Protein AF-A0AAV6JKJ3-F1 (afdb_monomer_lite)

Sequence (205 aa):
MAIGILDGPQAFNNSQFNTKISLKAFGQQGLLAIEEEADNARSARGIFRFLPSNPLALPTILQQSLLSLLLELIGWSPKCKIPVRIPPLMYKHLQPFVNLLLYSPSRDIKDQAHILAQAAMLSTGAFDKNLREIGAWFLFLPGYKTGNIVVGDQGIEVFQNLFSVIVSFLCDAVSTVGNNLLKYWDVLRRHTCHLKGVEGNLSLI

Foldseek 3Di:
DDDDDDDDDDDDPPPPPPPVVVVVVVVVVVVVVVVVLVVLLVVLVVLCVPLDPALVPDDPVVLLVSLVVNCVSQVDDPVDLARPHQRAQLLLVLLNLVCQLQPPPDPSSNVSSLSSNLSSLCNLVPCVSPVVVVVVLLVPQPRNPDPDDPDDDVVPVVVVVVNVVSSVVVSCVSNVSSVVSVVVVVVVVVVVVVVVVVVVVVVPD

Secondary structure (DSSP, 8-state):
--------------SSSSHHHHHHHHHHHHHHHHHHHHHHHHHHHHHHTTS-S-GGGS-HHHHHHHHHHHHHHTT-BTTBSS-S---TTGGGGHHHHHHHHHH-S-HHHHHHHHHHHHHHHHTTSTTTT-HHHHHHHHHTSTTTT-S-----HHHHHHHHHHHHHHHHHHHHHHHHHHHHHHHHHHHHHHHHHHHHHHTTTTT--

InterPro domains:
  IPR039844 Nucleolar pre-ribosomal-associated protein 1 [PTHR13500] (48-199)

Organism: NCBI:txid479676

Structure (mmCIF, N/CA/C/O backbone):
data_AF-A0AAV6JKJ3-F1
#
_entry.id   AF-A0AAV6JKJ3-F1
#
loop_
_atom_site.group_PDB
_atom_site.id
_atom_site.type_symbol
_atom_site.label_atom_id
_atom_site.label_alt_id
_atom_site.label_comp_id
_atom_site.label_asym_id
_atom_site.label_entity_id
_atom_site.label_seq_id
_atom_site.pdbx_PDB_ins_code
_atom_site.Cartn_x
_atom_site.Cartn_y
_atom_site.Cartn_z
_atom_site.occupancy
_atom_site.B_iso_or_equiv
_atom_site.auth_seq_id
_atom_site.auth_comp_id
_atom_site.auth_asym_id
_atom_site.auth_atom_id
_atom_site.pdbx_PDB_model_num
ATOM 1 N N . MET A 1 1 ? 12.089 44.122 -73.979 1.00 34.06 1 MET A N 1
ATOM 2 C CA . MET A 1 1 ? 13.493 44.195 -74.435 1.00 34.06 1 MET A CA 1
ATOM 3 C C . MET A 1 1 ? 14.346 44.583 -73.227 1.00 34.06 1 MET A C 1
ATOM 5 O O . MET A 1 1 ? 13.954 45.518 -72.549 1.00 34.06 1 MET A O 1
ATOM 9 N N . ALA A 1 2 ? 15.364 43.757 -72.941 1.00 29.03 2 ALA A N 1
ATOM 10 C CA . ALA A 1 2 ? 16.496 43.804 -71.982 1.00 29.03 2 ALA A CA 1
ATOM 11 C C . ALA A 1 2 ? 16.640 44.995 -70.987 1.00 29.03 2 ALA A C 1
ATOM 13 O O . ALA A 1 2 ? 16.542 46.140 -71.403 1.00 29.03 2 ALA A O 1
ATOM 14 N N . ILE A 1 3 ? 16.734 44.770 -69.661 1.00 32.41 3 ILE A N 1
ATOM 15 C CA . ILE A 1 3 ? 17.886 44.385 -68.779 1.00 32.41 3 ILE A CA 1
ATOM 16 C C . ILE A 1 3 ? 18.734 45.582 -68.291 1.00 32.41 3 ILE A C 1
ATOM 18 O O . ILE A 1 3 ? 19.359 46.274 -69.085 1.00 32.41 3 ILE A O 1
ATOM 22 N N . GLY A 1 4 ? 18.830 45.718 -66.959 1.00 29.12 4 GLY A N 1
ATOM 23 C CA . GLY A 1 4 ? 19.850 46.458 -66.203 1.00 29.12 4 GLY A CA 1
ATOM 24 C C . GLY A 1 4 ? 19.956 45.882 -64.776 1.00 29.12 4 GLY A C 1
ATOM 25 O O . GLY A 1 4 ? 18.929 45.636 -64.153 1.00 29.12 4 GLY A O 1
ATOM 26 N N . ILE A 1 5 ? 21.178 45.578 -64.326 1.00 39.19 5 ILE A N 1
ATOM 27 C CA . ILE A 1 5 ? 21.572 44.717 -63.182 1.00 39.19 5 ILE A CA 1
ATOM 28 C C . ILE A 1 5 ? 21.985 45.563 -61.949 1.00 39.19 5 ILE A C 1
ATOM 30 O O . ILE A 1 5 ? 22.351 46.721 -62.137 1.00 39.19 5 ILE A O 1
ATOM 34 N N . LEU A 1 6 ? 22.042 44.906 -60.767 1.00 31.50 6 LEU A N 1
ATOM 35 C CA . LEU A 1 6 ? 22.692 45.224 -59.459 1.00 31.50 6 LEU A CA 1
ATOM 36 C C . LEU A 1 6 ? 21.658 45.620 -58.376 1.00 31.50 6 LEU A C 1
ATOM 38 O O . LEU A 1 6 ? 20.801 46.447 -58.642 1.00 31.50 6 LEU A O 1
ATOM 42 N N . ASP A 1 7 ? 21.558 45.041 -57.173 1.00 31.36 7 ASP A N 1
ATOM 43 C CA . ASP A 1 7 ? 22.511 44.391 -56.263 1.00 31.36 7 ASP A CA 1
ATOM 44 C C . ASP A 1 7 ? 21.821 43.295 -55.414 1.00 31.36 7 ASP A C 1
ATOM 46 O O . ASP A 1 7 ? 20.616 43.345 -55.161 1.00 31.36 7 ASP A O 1
ATOM 50 N N . GLY A 1 8 ? 22.583 42.299 -54.948 1.00 39.97 8 GLY A N 1
ATOM 51 C CA . GLY A 1 8 ? 22.089 41.253 -54.039 1.00 39.97 8 GLY A CA 1
ATOM 52 C C . GLY A 1 8 ? 22.149 41.633 -52.552 1.00 39.97 8 GLY A C 1
ATOM 53 O O . GLY A 1 8 ? 22.850 42.569 -52.172 1.00 39.97 8 GLY A O 1
ATOM 54 N N . PRO A 1 9 ? 21.525 40.820 -51.680 1.00 32.06 9 PRO A N 1
ATOM 55 C CA . PRO A 1 9 ? 22.147 40.520 -50.398 1.00 32.06 9 PRO A CA 1
ATOM 56 C C . PRO A 1 9 ? 22.237 39.008 -50.144 1.00 32.06 9 PRO A C 1
ATOM 58 O O . PRO A 1 9 ? 21.248 38.283 -50.103 1.00 32.06 9 PRO A O 1
ATOM 61 N N . GLN A 1 10 ? 23.490 38.575 -49.994 1.00 34.34 10 GLN A N 1
ATOM 62 C CA . GLN A 1 10 ? 24.015 37.624 -49.008 1.00 34.34 10 GLN A CA 1
ATOM 63 C C . GLN A 1 10 ? 22.992 36.694 -48.328 1.00 34.34 10 GLN A C 1
ATOM 65 O O . GLN A 1 10 ? 22.198 37.097 -47.479 1.00 34.34 10 GLN A O 1
ATOM 70 N N . ALA A 1 11 ? 23.117 35.405 -48.646 1.00 35.84 11 ALA A N 1
ATOM 71 C CA . ALA A 1 11 ? 22.476 34.305 -47.947 1.00 35.84 11 ALA A CA 1
ATOM 72 C C . ALA A 1 11 ? 22.883 34.279 -46.461 1.00 35.84 11 ALA A C 1
ATOM 74 O O . ALA A 1 11 ? 24.016 33.944 -46.119 1.00 35.84 11 ALA A O 1
ATOM 75 N N . PHE A 1 12 ? 21.940 34.577 -45.566 1.00 32.06 12 PHE A N 1
ATOM 76 C CA . PHE A 1 12 ? 22.070 34.266 -44.143 1.00 32.06 12 PHE A CA 1
ATOM 77 C C . PHE A 1 12 ? 21.612 32.823 -43.894 1.00 32.06 12 PHE A C 1
ATOM 79 O O . PHE A 1 12 ? 20.425 32.531 -43.749 1.00 32.06 12 PHE A O 1
ATOM 86 N N . ASN A 1 13 ? 22.580 31.908 -43.835 1.00 35.19 13 ASN A N 1
ATOM 87 C CA . ASN A 1 13 ? 22.397 30.561 -43.301 1.00 35.19 13 ASN A CA 1
ATOM 88 C C . ASN A 1 13 ? 22.101 30.640 -41.795 1.00 35.19 13 ASN A C 1
ATOM 90 O O . ASN A 1 13 ? 23.017 30.769 -40.991 1.00 35.19 13 ASN A O 1
ATOM 94 N N . ASN A 1 14 ? 20.826 30.536 -41.411 1.00 36.12 14 ASN A N 1
ATOM 95 C CA . ASN A 1 14 ? 20.384 30.569 -40.009 1.00 36.12 14 ASN A CA 1
ATOM 96 C C . ASN A 1 14 ? 19.692 29.271 -39.541 1.00 36.12 14 ASN A C 1
ATOM 98 O O . ASN A 1 14 ? 18.929 29.284 -38.578 1.00 36.12 14 ASN A O 1
ATOM 102 N N . SER A 1 15 ? 19.956 28.123 -40.177 1.00 37.81 15 SER A N 1
ATOM 103 C CA . SER A 1 15 ? 19.327 26.844 -39.790 1.00 37.81 15 SER A CA 1
ATOM 104 C C . SER A 1 15 ? 20.135 25.985 -38.804 1.00 37.81 15 SER A C 1
ATOM 106 O O . SER A 1 15 ? 19.630 24.962 -38.349 1.00 37.81 15 SER A O 1
ATOM 108 N N . GLN A 1 16 ? 21.354 26.385 -38.412 1.00 40.62 16 GLN A N 1
ATOM 109 C CA . GLN A 1 16 ? 22.224 25.550 -37.562 1.00 40.62 16 GLN A CA 1
ATOM 110 C C . GLN A 1 16 ? 22.378 26.001 -36.100 1.00 40.62 16 GLN A C 1
ATOM 112 O O . GLN A 1 16 ? 22.939 25.255 -35.298 1.00 40.62 16 GLN A O 1
ATOM 117 N N . PHE A 1 17 ? 21.854 27.169 -35.711 1.00 37.09 17 PHE A N 1
ATOM 118 C CA . PHE A 1 17 ? 22.053 27.699 -34.352 1.00 37.09 17 PHE A CA 1
ATOM 119 C C . PHE A 1 17 ? 20.896 27.473 -33.365 1.00 37.09 17 PHE A C 1
ATOM 121 O O . PHE A 1 17 ? 21.102 27.629 -32.163 1.00 37.09 17 PHE A O 1
ATOM 128 N N . ASN A 1 18 ? 19.721 27.013 -33.812 1.00 34.34 18 ASN A N 1
ATOM 129 C CA . ASN A 1 18 ? 18.560 26.842 -32.920 1.00 34.34 18 ASN A CA 1
ATOM 130 C C . ASN A 1 18 ? 18.341 25.422 -32.370 1.00 34.34 18 ASN A C 1
ATOM 132 O O . ASN A 1 18 ? 17.631 25.251 -31.381 1.00 34.34 18 ASN A O 1
ATOM 136 N N . THR A 1 19 ? 18.987 24.393 -32.915 1.00 35.91 19 THR A N 1
ATOM 137 C CA . THR A 1 19 ? 18.833 23.006 -32.428 1.00 35.91 19 THR A CA 1
ATOM 138 C C . THR A 1 19 ? 19.755 22.666 -31.254 1.00 35.91 19 THR A C 1
ATOM 140 O O . THR A 1 19 ? 19.372 21.890 -30.378 1.00 35.91 19 THR A O 1
ATOM 143 N N . LYS A 1 20 ? 20.939 23.292 -31.152 1.00 33.41 20 LYS A N 1
ATOM 144 C CA . LYS A 1 20 ? 21.878 23.051 -30.034 1.00 33.41 20 LYS A CA 1
ATOM 145 C C . LYS A 1 20 ? 21.435 23.678 -28.707 1.00 33.41 20 LYS A C 1
ATOM 147 O O . LYS A 1 20 ? 21.717 23.113 -27.652 1.00 33.41 20 LYS A O 1
ATOM 152 N N . ILE A 1 21 ? 20.728 24.809 -28.746 1.00 40.44 21 ILE A N 1
ATOM 153 C CA . ILE A 1 21 ? 20.203 25.471 -27.538 1.00 40.44 21 ILE A CA 1
ATOM 154 C C . ILE A 1 21 ? 19.010 24.682 -26.977 1.00 40.44 21 ILE A C 1
ATOM 156 O O . ILE A 1 21 ? 18.911 24.499 -25.766 1.00 40.44 21 ILE A O 1
ATOM 160 N N . SER A 1 22 ? 18.175 24.112 -27.853 1.00 42.25 22 SER A N 1
ATOM 161 C CA . SER A 1 22 ? 17.008 23.315 -27.458 1.00 42.25 22 SER A CA 1
ATOM 162 C C . SER A 1 22 ? 17.395 22.001 -26.758 1.00 42.25 22 SER A C 1
ATOM 164 O O . SER A 1 22 ? 16.842 21.686 -25.710 1.00 42.25 22 SER A O 1
ATOM 166 N N . LEU A 1 23 ? 18.426 21.287 -27.235 1.00 36.75 23 LEU A N 1
ATOM 167 C CA . LEU A 1 23 ? 18.924 20.052 -26.601 1.00 36.75 23 LEU A CA 1
ATOM 168 C C . LEU A 1 23 ? 19.665 20.288 -25.273 1.00 36.75 23 LEU A C 1
ATOM 170 O O . LEU A 1 23 ? 19.530 19.484 -24.352 1.00 36.75 23 LEU A O 1
ATOM 174 N N . LYS A 1 24 ? 20.417 21.392 -25.136 1.00 42.16 24 LYS A N 1
ATOM 175 C CA . LYS A 1 24 ? 21.047 21.764 -23.853 1.00 42.16 24 LYS A CA 1
ATOM 176 C C . LYS A 1 24 ? 20.015 22.177 -22.806 1.00 42.16 24 LYS A C 1
ATOM 178 O O . LYS A 1 24 ? 20.155 21.779 -21.654 1.00 42.16 24 LYS A O 1
ATOM 183 N N . ALA A 1 25 ? 18.979 22.919 -23.201 1.00 41.19 25 ALA A N 1
ATOM 184 C CA . ALA A 1 25 ? 17.883 23.296 -22.312 1.00 41.19 25 ALA A CA 1
ATOM 185 C C . ALA A 1 25 ? 17.054 22.074 -21.879 1.00 41.19 25 ALA A C 1
ATOM 187 O O . ALA A 1 25 ? 16.765 21.935 -20.694 1.00 41.19 25 ALA A O 1
ATOM 188 N N . PHE A 1 26 ? 16.767 21.137 -22.793 1.00 41.28 26 PHE A N 1
ATOM 189 C CA . PHE A 1 26 ? 16.110 19.863 -22.464 1.00 41.28 26 PHE A CA 1
ATOM 190 C C . PHE A 1 26 ? 16.977 18.982 -21.554 1.00 41.28 26 PHE A C 1
ATOM 192 O O . PHE A 1 26 ? 16.475 18.353 -20.627 1.00 41.28 26 PHE A O 1
ATOM 199 N N . GLY A 1 27 ? 18.292 18.959 -21.792 1.00 46.59 27 GLY A N 1
ATOM 200 C CA . GLY A 1 27 ? 19.257 18.236 -20.967 1.00 46.59 27 GLY A CA 1
ATOM 201 C C . GLY A 1 27 ? 19.391 18.812 -19.558 1.00 46.59 27 GLY A C 1
ATOM 202 O O . GLY A 1 27 ? 19.438 18.044 -18.607 1.00 46.59 27 GLY A O 1
ATOM 203 N N . GLN A 1 28 ? 19.402 20.140 -19.406 1.00 48.66 28 GLN A N 1
ATOM 204 C CA . GLN A 1 28 ? 19.462 20.801 -18.098 1.00 48.66 28 GLN A CA 1
ATOM 205 C C . GLN A 1 28 ? 18.133 20.739 -17.345 1.00 48.66 28 GLN A C 1
ATOM 207 O O . GLN A 1 28 ? 18.148 20.451 -16.158 1.00 48.66 28 GLN A O 1
ATOM 212 N N . GLN A 1 29 ? 16.989 20.938 -18.005 1.00 47.72 29 GLN A N 1
ATOM 213 C CA . GLN A 1 29 ? 15.678 20.767 -17.366 1.00 47.72 29 GLN A CA 1
ATOM 214 C C . GLN A 1 29 ? 15.421 19.307 -16.984 1.00 47.72 29 GLN A C 1
ATOM 216 O O . GLN A 1 29 ? 14.901 19.046 -15.906 1.00 47.72 29 GLN A O 1
ATOM 221 N N . GLY A 1 30 ? 15.843 18.353 -17.819 1.00 46.00 30 GLY A N 1
ATOM 222 C CA . GLY A 1 30 ? 15.812 16.933 -17.485 1.00 46.00 30 GLY A CA 1
ATOM 223 C C . GLY A 1 30 ? 16.741 16.588 -16.321 1.00 46.00 30 GLY A C 1
ATOM 224 O O . GLY A 1 30 ? 16.347 15.828 -15.447 1.00 46.00 30 GLY A O 1
ATOM 225 N N . LEU A 1 31 ? 17.946 17.166 -16.266 1.00 43.31 31 LEU A N 1
ATOM 226 C CA . LEU A 1 31 ? 18.886 16.953 -15.163 1.00 43.31 31 LEU A CA 1
ATOM 227 C C . LEU A 1 31 ? 18.381 17.572 -13.852 1.00 43.31 31 LEU A C 1
ATOM 229 O O . LEU A 1 31 ? 18.414 16.894 -12.836 1.00 43.31 31 LEU A O 1
ATOM 233 N N . LEU A 1 32 ? 17.842 18.794 -13.889 1.00 46.81 32 LEU A N 1
ATOM 234 C CA . LEU A 1 32 ? 17.229 19.458 -12.735 1.00 46.81 32 LEU A CA 1
ATOM 235 C C . LEU A 1 32 ? 15.984 18.710 -12.248 1.00 46.81 32 LEU A C 1
ATOM 237 O O . LEU A 1 32 ? 15.824 18.532 -11.048 1.00 46.81 32 LEU A O 1
ATOM 241 N N . ALA A 1 33 ? 15.148 18.200 -13.157 1.00 48.94 33 ALA A N 1
ATOM 242 C CA . ALA A 1 33 ? 14.018 17.347 -12.796 1.00 48.94 33 ALA A CA 1
ATOM 243 C C . ALA A 1 33 ? 14.484 16.019 -12.180 1.00 48.94 33 ALA A C 1
ATOM 245 O O . ALA A 1 33 ? 13.880 15.543 -11.228 1.00 48.94 33 ALA A O 1
ATOM 246 N N . ILE A 1 34 ? 15.577 15.429 -12.677 1.00 52.31 34 ILE A N 1
ATOM 247 C CA . ILE A 1 34 ? 16.176 14.217 -12.099 1.00 52.31 34 ILE A CA 1
ATOM 248 C C . ILE A 1 34 ? 16.801 14.504 -10.725 1.00 52.31 34 ILE A C 1
ATOM 250 O O . ILE A 1 34 ? 16.696 13.659 -9.842 1.00 52.31 34 ILE A O 1
ATOM 254 N N . GLU A 1 35 ? 17.438 15.658 -10.522 1.00 46.25 35 GLU A N 1
ATOM 255 C CA . GLU A 1 35 ? 18.029 16.070 -9.241 1.00 46.25 35 GLU A CA 1
ATOM 256 C C . GLU A 1 35 ? 16.955 16.417 -8.201 1.00 46.25 35 GLU A C 1
ATOM 258 O O . GLU A 1 35 ? 17.043 15.952 -7.066 1.00 46.25 35 GLU A O 1
ATOM 263 N N . GLU A 1 36 ? 15.897 17.129 -8.596 1.00 50.00 36 GLU A N 1
ATOM 264 C CA . GLU A 1 36 ? 14.729 17.418 -7.757 1.00 50.00 36 GLU A CA 1
ATOM 265 C C . GLU A 1 36 ? 13.975 16.129 -7.393 1.00 50.00 36 GLU A C 1
ATOM 267 O O . GLU A 1 36 ? 13.662 15.900 -6.225 1.00 50.00 36 GLU A O 1
ATOM 272 N N . GLU A 1 37 ? 13.760 15.226 -8.357 1.00 52.09 37 GLU A N 1
ATOM 273 C CA . GLU A 1 37 ? 13.205 13.888 -8.121 1.00 52.09 37 GLU A CA 1
ATOM 274 C C . GLU A 1 37 ? 14.125 13.067 -7.203 1.00 52.09 37 GLU A C 1
ATOM 276 O O . GLU A 1 37 ? 13.646 12.359 -6.319 1.00 52.09 37 GLU A O 1
ATOM 281 N N . ALA A 1 38 ? 15.450 13.173 -7.352 1.00 53.59 38 ALA A N 1
ATOM 282 C CA . ALA A 1 38 ? 16.418 12.441 -6.541 1.00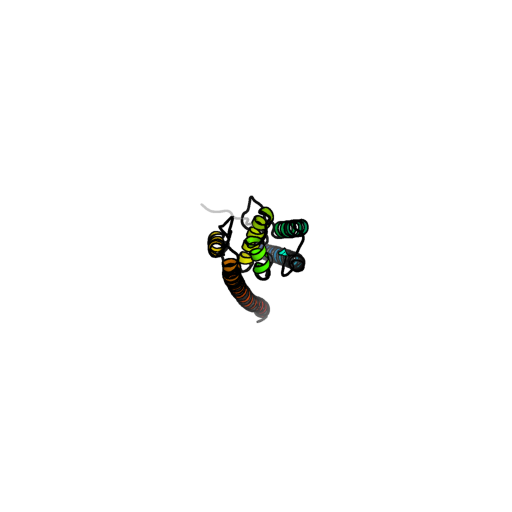 53.59 38 ALA A CA 1
ATOM 283 C C . ALA A 1 38 ? 16.481 12.941 -5.093 1.00 53.59 38 ALA A C 1
ATOM 285 O O . ALA A 1 38 ? 16.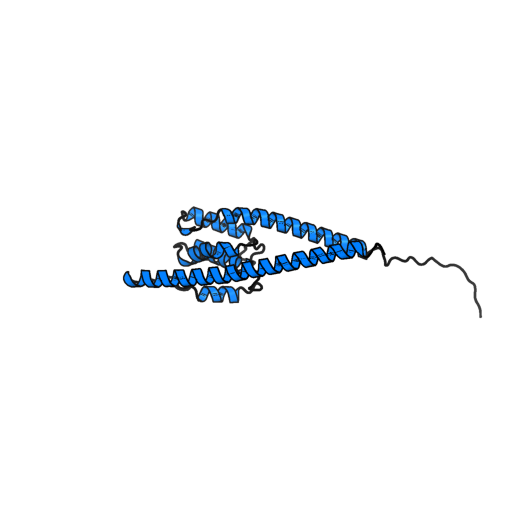576 12.104 -4.189 1.00 53.59 38 ALA A O 1
ATOM 286 N N . ASP A 1 39 ? 16.417 14.251 -4.854 1.00 49.62 39 ASP A N 1
ATOM 287 C CA . ASP A 1 39 ? 16.390 14.848 -3.514 1.00 49.62 39 ASP A CA 1
ATOM 288 C C . ASP A 1 39 ? 15.025 14.683 -2.844 1.00 49.62 39 ASP A C 1
ATOM 290 O O . ASP A 1 39 ? 14.958 14.313 -1.668 1.00 49.62 39 ASP A O 1
ATOM 294 N N . ASN A 1 40 ? 13.931 14.804 -3.597 1.00 53.84 40 ASN A N 1
ATOM 295 C CA . ASN A 1 40 ? 12.593 14.499 -3.105 1.00 53.84 40 ASN A CA 1
ATOM 296 C C . ASN A 1 40 ? 12.451 12.999 -2.780 1.00 53.84 40 ASN A C 1
ATOM 298 O O . ASN A 1 40 ? 11.948 12.634 -1.720 1.00 53.84 40 ASN A O 1
ATOM 302 N N . ALA A 1 41 ? 13.008 12.107 -3.606 1.00 51.66 41 ALA A N 1
ATOM 303 C CA . ALA A 1 41 ? 13.107 10.681 -3.300 1.00 51.66 41 ALA A CA 1
ATOM 304 C C . ALA A 1 41 ? 14.044 10.386 -2.118 1.00 51.66 41 ALA A C 1
ATOM 306 O O . ALA A 1 41 ? 13.883 9.363 -1.450 1.00 51.66 41 ALA A O 1
ATOM 307 N N . ARG A 1 42 ? 15.055 11.222 -1.852 1.00 52.50 42 ARG A N 1
ATOM 308 C CA . ARG A 1 42 ? 15.964 11.079 -0.700 1.00 52.50 42 ARG A CA 1
ATOM 309 C C . ARG A 1 42 ? 15.270 11.494 0.598 1.00 52.50 42 ARG A C 1
ATOM 311 O O . ARG A 1 42 ? 15.339 10.752 1.575 1.00 52.50 42 ARG A O 1
ATOM 318 N N . SER A 1 43 ? 14.541 12.608 0.569 1.00 52.78 43 SER A N 1
ATOM 319 C CA . SER A 1 43 ? 13.730 13.113 1.680 1.00 52.78 43 SER A CA 1
ATOM 320 C C . SER A 1 43 ? 12.549 12.185 1.987 1.00 52.78 43 SER A C 1
ATOM 322 O O . SER A 1 43 ? 12.375 11.745 3.124 1.00 52.78 43 SER A O 1
ATOM 324 N N . ALA A 1 44 ? 11.813 11.753 0.957 1.00 55.81 44 ALA A N 1
ATOM 325 C CA . ALA A 1 44 ? 10.690 10.842 1.125 1.00 55.81 44 ALA A CA 1
ATOM 326 C C . ALA A 1 44 ? 11.126 9.477 1.678 1.00 55.81 44 ALA A C 1
ATOM 328 O O . ALA A 1 44 ? 10.517 8.986 2.625 1.00 55.81 44 ALA A O 1
ATOM 329 N N . ARG A 1 45 ? 12.239 8.901 1.189 1.00 58.78 45 ARG A N 1
ATOM 330 C CA . ARG A 1 45 ? 12.826 7.672 1.768 1.00 58.78 45 ARG A CA 1
ATOM 331 C C . ARG A 1 45 ? 13.143 7.804 3.261 1.00 58.78 45 ARG A C 1
ATOM 333 O O . ARG A 1 45 ? 13.063 6.811 3.980 1.00 58.78 45 ARG A O 1
ATOM 340 N N . GLY A 1 46 ? 13.500 9.002 3.727 1.00 61.91 46 GLY A N 1
ATOM 341 C CA . GLY A 1 46 ? 13.771 9.275 5.137 1.00 61.91 46 GLY A CA 1
ATOM 342 C C . GLY A 1 46 ? 12.526 9.172 6.018 1.00 61.91 46 GLY A C 1
ATOM 343 O O . GLY A 1 46 ? 12.606 8.615 7.108 1.00 61.91 46 GLY A O 1
ATOM 344 N N . ILE A 1 47 ? 11.369 9.632 5.532 1.00 64.62 47 ILE A N 1
ATOM 345 C CA . ILE A 1 47 ? 10.139 9.697 6.335 1.00 64.62 47 ILE A CA 1
ATOM 346 C C . ILE A 1 47 ? 9.469 8.324 6.477 1.00 64.62 47 ILE A C 1
ATOM 348 O O . ILE A 1 47 ? 9.050 7.960 7.574 1.00 64.62 47 ILE A O 1
ATOM 352 N N . PHE A 1 48 ? 9.446 7.501 5.421 1.00 70.62 48 PHE A N 1
ATOM 353 C CA . PHE A 1 48 ? 8.930 6.122 5.526 1.00 70.62 48 PHE A CA 1
ATOM 354 C C . PHE A 1 48 ? 9.761 5.239 6.463 1.00 70.62 48 PHE A C 1
ATOM 356 O O . PHE A 1 48 ? 9.275 4.221 6.950 1.00 70.62 48 PHE A O 1
ATOM 363 N N . ARG A 1 49 ? 10.994 5.649 6.779 1.00 70.88 49 ARG A N 1
ATOM 364 C CA . ARG A 1 49 ? 11.845 4.992 7.774 1.00 70.88 49 ARG A CA 1
ATOM 365 C C . ARG A 1 49 ? 11.300 5.116 9.201 1.00 70.88 49 ARG A C 1
ATOM 367 O O . ARG A 1 49 ? 11.668 4.309 10.047 1.00 70.88 49 ARG A O 1
ATOM 374 N N . PHE A 1 50 ? 10.426 6.093 9.456 1.00 73.75 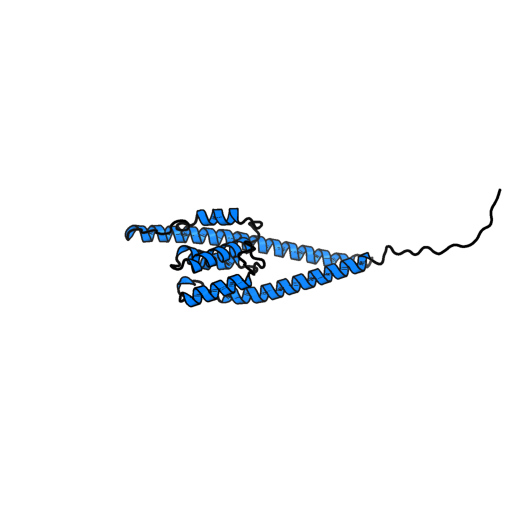50 PHE A N 1
ATOM 375 C CA . PHE A 1 50 ? 9.733 6.260 10.735 1.00 73.75 50 PHE A CA 1
ATOM 376 C C . PHE A 1 50 ? 8.429 5.463 10.826 1.00 73.75 50 PHE A C 1
ATOM 378 O O . PHE A 1 50 ? 7.819 5.441 11.892 1.00 73.75 50 PHE A O 1
ATOM 385 N N . LEU A 1 51 ? 7.989 4.803 9.747 1.00 82.75 51 LEU A N 1
ATOM 386 C CA . LEU A 1 51 ? 6.834 3.913 9.802 1.00 82.75 51 LEU A CA 1
ATOM 387 C C . LEU A 1 51 ? 7.238 2.624 10.537 1.00 82.75 51 LEU A C 1
ATOM 389 O O . LEU A 1 51 ? 8.054 1.861 10.010 1.00 82.75 51 LEU A O 1
ATOM 393 N N . PRO A 1 52 ? 6.699 2.352 11.738 1.00 84.44 52 PRO A N 1
ATOM 394 C CA . PRO A 1 52 ? 7.022 1.125 12.450 1.00 84.44 52 PRO A CA 1
ATOM 395 C C . PRO A 1 52 ? 6.449 -0.090 11.715 1.00 84.44 52 PRO A C 1
ATOM 397 O O . PRO A 1 52 ? 5.430 0.003 11.029 1.00 84.44 52 PRO A O 1
ATOM 400 N N . SER A 1 53 ? 7.051 -1.261 11.928 1.00 82.19 53 SER A N 1
ATOM 401 C CA . SER A 1 53 ? 6.544 -2.527 11.378 1.00 82.19 53 SER A CA 1
ATOM 402 C C . SER A 1 53 ? 5.124 -2.849 11.856 1.00 82.19 53 SER A C 1
ATOM 404 O O . SER A 1 53 ? 4.358 -3.479 11.130 1.00 82.19 53 SER A O 1
ATOM 406 N N . ASN A 1 54 ? 4.761 -2.396 13.063 1.00 86.50 54 ASN A N 1
ATOM 407 C CA . ASN A 1 54 ? 3.411 -2.501 13.605 1.00 86.50 54 ASN A CA 1
ATOM 408 C C . ASN A 1 54 ? 2.856 -1.117 14.000 1.00 86.50 54 ASN A C 1
ATOM 410 O O . ASN A 1 54 ? 2.948 -0.725 15.165 1.00 86.50 54 ASN A O 1
ATOM 414 N N . PRO A 1 55 ? 2.270 -0.361 13.057 1.00 88.12 55 PRO A N 1
ATOM 415 C CA . PRO A 1 55 ? 1.702 0.956 13.347 1.00 88.12 55 PRO A CA 1
ATOM 416 C C . PRO A 1 55 ? 0.414 0.901 14.178 1.00 88.12 55 PRO A C 1
ATOM 418 O O . PRO A 1 55 ? 0.063 1.905 14.789 1.00 88.12 55 PRO A O 1
ATOM 421 N N . LEU A 1 56 ? -0.257 -0.256 14.270 1.00 88.44 56 LEU A N 1
ATOM 422 C CA . LEU A 1 56 ? -1.439 -0.433 15.125 1.00 88.44 56 LEU A CA 1
ATOM 423 C C . LEU A 1 56 ? -1.105 -0.318 16.619 1.00 88.44 56 LEU A C 1
ATOM 425 O O . LEU A 1 56 ? -1.985 -0.007 17.413 1.00 88.44 56 LEU A O 1
ATOM 429 N N . ALA A 1 57 ? 0.157 -0.544 17.000 1.00 91.19 57 ALA A N 1
ATOM 430 C CA . ALA A 1 57 ? 0.620 -0.402 18.379 1.00 91.19 57 ALA A CA 1
ATOM 431 C C . ALA A 1 57 ? 0.782 1.066 18.820 1.00 91.19 57 ALA A C 1
ATOM 433 O O . ALA A 1 57 ? 0.959 1.336 20.007 1.00 91.19 57 ALA A O 1
ATOM 434 N N . LEU A 1 58 ? 0.749 2.022 17.884 1.00 90.69 58 LEU A N 1
ATOM 435 C CA . LEU A 1 58 ? 0.841 3.442 18.210 1.00 90.69 58 LEU A CA 1
ATOM 436 C C . LEU A 1 58 ? -0.495 3.967 18.767 1.00 90.69 58 LEU A C 1
ATOM 438 O O . LEU A 1 58 ? -1.554 3.546 18.306 1.00 90.69 58 LEU A O 1
ATOM 442 N N . PRO A 1 59 ? -0.480 4.957 19.674 1.00 93.50 59 PRO A N 1
ATOM 443 C CA . PRO A 1 59 ? -1.664 5.743 20.014 1.00 93.50 59 PRO A CA 1
ATOM 444 C C . PRO A 1 59 ? -2.367 6.305 18.769 1.00 93.50 59 PRO A C 1
ATOM 446 O O . PRO A 1 59 ? -1.707 6.797 17.854 1.00 93.50 59 PRO A O 1
ATOM 449 N N . THR A 1 60 ? -3.704 6.311 18.759 1.00 92.81 60 THR A N 1
ATOM 450 C CA . THR A 1 60 ? -4.539 6.774 17.629 1.00 92.81 60 THR A CA 1
ATOM 451 C C . THR A 1 60 ? -4.129 8.149 17.100 1.00 92.81 60 THR A C 1
ATOM 453 O O . THR A 1 60 ? -4.057 8.346 15.889 1.00 92.81 60 THR A O 1
ATOM 456 N N . ILE A 1 61 ? -3.797 9.088 17.994 1.00 93.69 61 ILE A N 1
ATOM 457 C CA . ILE A 1 61 ? -3.378 10.441 17.605 1.00 93.69 61 ILE A CA 1
ATOM 458 C C . ILE A 1 61 ? -2.048 10.435 16.837 1.00 93.69 61 ILE A C 1
ATOM 460 O O . ILE A 1 61 ? -1.875 11.186 15.877 1.00 93.69 61 ILE A O 1
ATOM 464 N N . LEU A 1 62 ? -1.124 9.543 17.209 1.00 92.94 62 LEU A N 1
ATOM 465 C CA . LEU A 1 62 ? 0.148 9.365 16.513 1.00 92.94 62 LEU A CA 1
ATOM 466 C C . LEU A 1 62 ? -0.048 8.650 15.177 1.00 92.94 62 LEU A C 1
ATOM 468 O O . LEU A 1 62 ? 0.579 9.045 14.199 1.00 92.94 62 LEU A O 1
ATOM 472 N N . GLN A 1 63 ? -0.955 7.669 15.104 1.00 94.06 63 GLN A N 1
ATOM 473 C CA . GLN A 1 63 ? -1.342 7.051 13.832 1.00 94.06 63 GLN A CA 1
ATOM 474 C C . GLN A 1 63 ? -1.882 8.108 12.855 1.00 94.06 63 GLN A C 1
ATOM 476 O O . GLN A 1 63 ? -1.361 8.235 11.752 1.00 94.06 63 GLN A O 1
ATOM 481 N N . GLN A 1 64 ? -2.862 8.920 13.266 1.00 94.25 64 GLN A N 1
ATOM 482 C CA . GLN A 1 64 ? -3.436 9.978 12.421 1.00 94.25 64 GLN A CA 1
ATOM 483 C C . GLN A 1 64 ? -2.398 11.011 11.980 1.00 94.25 64 GLN A C 1
ATOM 485 O O . GLN A 1 64 ? -2.364 11.390 10.809 1.00 94.25 64 GLN A O 1
ATOM 490 N N . SER A 1 65 ? -1.535 11.452 12.897 1.00 93.62 65 SER A N 1
ATOM 491 C CA . SER A 1 65 ? -0.497 12.443 12.592 1.00 93.62 65 SER A CA 1
ATOM 492 C C . SER A 1 65 ? 0.508 11.897 11.576 1.00 93.62 65 SER A C 1
ATOM 494 O O . SER A 1 65 ? 0.827 12.566 10.595 1.00 93.62 65 SER A O 1
ATOM 496 N N . LEU A 1 66 ? 0.952 10.650 11.764 1.00 92.69 66 LEU A N 1
ATOM 497 C CA . LEU A 1 66 ? 1.864 9.971 10.850 1.00 92.69 66 LEU A CA 1
ATOM 498 C C . LEU A 1 66 ? 1.244 9.791 9.460 1.00 92.69 66 LEU A C 1
ATOM 500 O O . LEU A 1 66 ? 1.871 10.140 8.465 1.00 92.69 66 LEU A O 1
ATOM 504 N N . LEU A 1 67 ? 0.019 9.267 9.371 1.00 94.19 67 LEU A N 1
ATOM 505 C CA . LEU A 1 67 ? -0.629 9.039 8.078 1.00 94.19 67 LEU A CA 1
ATOM 506 C C . LEU A 1 67 ? -0.914 10.350 7.343 1.00 94.19 67 LEU A C 1
ATOM 508 O O . LEU A 1 67 ? -0.723 10.412 6.132 1.00 94.19 67 LEU A O 1
ATOM 512 N N . SER A 1 68 ? -1.301 11.407 8.059 1.00 93.56 68 SER A N 1
ATOM 513 C CA . SER A 1 68 ? -1.517 12.732 7.464 1.00 93.56 68 SER A CA 1
ATOM 514 C C . SER A 1 68 ? -0.224 13.296 6.869 1.00 93.56 68 SER A C 1
ATOM 516 O O . SER A 1 68 ? -0.230 13.747 5.725 1.00 93.56 68 SER A O 1
ATOM 518 N N . LEU A 1 69 ? 0.898 13.173 7.588 1.00 91.75 69 LEU A N 1
ATOM 519 C CA . LEU A 1 69 ? 2.219 13.553 7.081 1.00 91.75 69 LEU A CA 1
ATOM 520 C C . LEU A 1 69 ? 2.603 12.750 5.827 1.00 91.75 69 LEU A C 1
ATOM 522 O O . LEU A 1 69 ? 3.103 13.309 4.853 1.00 91.75 69 LEU A O 1
ATOM 526 N N . LEU A 1 70 ? 2.362 11.436 5.829 1.00 91.88 70 LEU A N 1
ATOM 527 C CA . LEU A 1 70 ? 2.654 10.586 4.672 1.00 91.88 70 LEU A CA 1
ATOM 528 C C . LEU A 1 70 ? 1.777 10.937 3.461 1.00 91.88 70 LEU A C 1
ATOM 530 O O . LEU A 1 70 ? 2.264 10.895 2.333 1.00 91.88 70 LEU A O 1
ATOM 534 N N . LEU A 1 71 ? 0.510 11.302 3.673 1.00 92.12 71 LEU A N 1
ATOM 535 C CA . LEU A 1 71 ? -0.393 11.753 2.610 1.00 92.12 71 LEU A CA 1
ATOM 536 C C . LEU A 1 71 ? 0.056 13.077 1.989 1.00 92.12 71 LEU A C 1
ATOM 538 O O . LEU A 1 71 ? 0.035 13.224 0.765 1.00 92.12 71 LEU A O 1
ATOM 542 N N . GLU A 1 72 ? 0.491 14.020 2.821 1.00 90.69 72 GLU A N 1
ATOM 543 C CA . GLU A 1 72 ? 1.054 15.289 2.366 1.00 90.69 72 GLU A CA 1
ATOM 544 C C . GLU A 1 72 ? 2.341 15.066 1.558 1.00 90.69 72 GLU A C 1
ATOM 546 O O . GLU A 1 72 ? 2.506 15.630 0.476 1.00 90.69 72 GLU A O 1
ATOM 551 N N . LEU A 1 73 ? 3.209 14.160 2.017 1.00 87.81 73 LEU A N 1
ATOM 552 C CA . LEU A 1 73 ? 4.461 13.812 1.344 1.00 87.81 73 LEU A CA 1
ATOM 553 C C . LEU A 1 73 ? 4.247 13.249 -0.068 1.00 87.81 73 LEU A C 1
ATOM 555 O O . LEU A 1 73 ? 4.988 13.589 -0.993 1.00 87.81 73 LEU A O 1
ATOM 559 N N . ILE A 1 74 ? 3.228 12.406 -0.253 1.00 88.81 74 ILE A N 1
ATOM 560 C CA . ILE A 1 74 ? 2.875 11.876 -1.580 1.00 88.81 74 ILE A CA 1
ATOM 561 C C . ILE A 1 74 ? 2.070 12.880 -2.428 1.00 88.81 74 ILE A C 1
ATOM 563 O O . ILE A 1 74 ? 1.670 12.583 -3.558 1.00 88.81 74 ILE A O 1
ATOM 567 N N . GLY A 1 75 ? 1.819 14.080 -1.894 1.00 88.00 75 GLY A N 1
ATOM 568 C CA . GLY A 1 75 ? 1.042 15.127 -2.547 1.00 88.00 75 GLY A CA 1
ATOM 569 C C . GLY A 1 75 ? -0.390 14.693 -2.840 1.00 88.00 75 GLY A C 1
ATOM 570 O O . GLY A 1 75 ? -0.940 15.058 -3.880 1.00 88.00 75 GLY A O 1
ATOM 571 N N . TRP A 1 76 ? -0.982 13.850 -1.990 1.00 90.25 76 TRP A N 1
ATOM 572 C CA . TRP A 1 76 ? -2.350 13.402 -2.206 1.00 90.25 76 TRP A CA 1
ATOM 573 C C . TRP A 1 76 ? -3.333 14.553 -1.984 1.00 90.25 76 TRP A C 1
ATOM 575 O O . TRP A 1 76 ? -3.185 15.355 -1.063 1.00 90.25 76 TRP A O 1
ATOM 585 N N . SER A 1 77 ? -4.373 14.627 -2.817 1.00 85.69 77 SER A N 1
ATOM 586 C CA . SER A 1 77 ? -5.475 15.561 -2.602 1.00 85.69 77 SER A CA 1
ATOM 587 C C . SER A 1 77 ? -6.813 14.941 -3.003 1.00 85.69 77 SER A C 1
ATOM 589 O O . SER A 1 77 ? -6.866 14.153 -3.946 1.00 85.69 77 SER A O 1
ATOM 591 N N . PRO A 1 78 ? -7.937 15.358 -2.398 1.00 82.12 78 PRO A N 1
ATOM 592 C CA . PRO A 1 78 ? -9.260 14.858 -2.784 1.00 82.12 78 PRO A CA 1
ATOM 593 C C . PRO A 1 78 ? -9.623 15.133 -4.253 1.00 82.12 78 PRO A C 1
ATOM 595 O O . PRO A 1 78 ? -10.431 14.419 -4.844 1.00 82.12 78 PRO A O 1
ATOM 598 N N . LYS A 1 79 ? -9.021 16.173 -4.849 1.00 80.31 79 LYS A N 1
ATOM 599 C CA . LYS A 1 79 ? -9.220 16.561 -6.253 1.00 80.31 79 LYS A CA 1
ATOM 600 C C . LYS A 1 79 ? -8.475 15.637 -7.221 1.00 80.31 79 LYS A C 1
ATOM 602 O O . LYS A 1 79 ? -8.941 15.433 -8.337 1.00 80.31 79 LYS A O 1
ATOM 607 N N . CYS A 1 80 ? -7.344 15.071 -6.795 1.00 73.62 80 CYS A N 1
ATOM 608 C CA . CYS A 1 80 ? -6.517 14.170 -7.590 1.00 73.62 80 CYS A CA 1
ATOM 609 C C . CYS A 1 80 ? -6.369 12.832 -6.863 1.00 73.62 80 CYS A C 1
ATOM 611 O O . CYS A 1 80 ? -5.543 12.676 -5.968 1.00 73.62 80 CYS A O 1
ATOM 613 N N . LYS A 1 81 ? -7.165 11.839 -7.276 1.00 76.69 81 LYS A N 1
ATOM 614 C CA . LYS A 1 81 ? -7.176 10.503 -6.651 1.00 76.69 81 LYS A CA 1
ATOM 615 C C . LYS A 1 81 ? -5.874 9.720 -6.845 1.00 76.69 81 LYS A C 1
ATOM 617 O O . LYS A 1 81 ? -5.690 8.694 -6.200 1.00 76.69 81 LYS A O 1
ATOM 622 N N . ILE A 1 82 ? -4.999 10.180 -7.737 1.00 79.75 82 ILE A N 1
ATOM 623 C CA . ILE A 1 82 ? -3.677 9.604 -7.964 1.00 79.75 82 ILE A CA 1
ATOM 624 C C . ILE A 1 82 ? -2.664 10.481 -7.218 1.00 79.75 82 ILE A C 1
ATOM 626 O O . ILE A 1 82 ? -2.662 11.696 -7.439 1.00 79.75 82 ILE A O 1
ATOM 630 N N . PRO A 1 83 ? -1.808 9.904 -6.357 1.00 80.88 83 PRO A N 1
ATOM 631 C CA . PRO A 1 83 ? -0.748 10.659 -5.703 1.00 80.88 83 PRO A CA 1
ATOM 632 C C . PRO A 1 83 ? 0.155 11.340 -6.732 1.00 80.88 83 PRO A C 1
ATOM 634 O O . PRO A 1 83 ? 0.557 10.718 -7.719 1.00 80.88 83 PRO A O 1
ATOM 637 N N . VAL A 1 84 ? 0.474 12.614 -6.503 1.00 79.38 84 VAL A N 1
ATOM 638 C CA . VAL A 1 84 ? 1.331 13.389 -7.414 1.00 79.38 84 VAL A CA 1
ATOM 639 C C . VAL A 1 84 ? 2.781 12.926 -7.321 1.00 79.38 84 VAL A C 1
ATOM 641 O O . VAL A 1 84 ? 3.493 12.907 -8.321 1.00 79.38 84 VAL A O 1
ATOM 644 N N . ARG A 1 85 ? 3.213 12.527 -6.123 1.00 80.62 85 ARG A N 1
ATOM 645 C CA . ARG A 1 85 ? 4.571 12.069 -5.837 1.00 80.62 85 ARG A CA 1
ATOM 646 C C . ARG A 1 85 ? 4.470 10.669 -5.266 1.00 80.62 85 ARG A C 1
ATOM 648 O O . ARG A 1 85 ? 3.817 10.471 -4.249 1.00 80.62 85 ARG A O 1
ATOM 655 N N . ILE A 1 86 ? 5.102 9.694 -5.908 1.00 80.00 86 ILE A N 1
ATOM 656 C CA . ILE A 1 86 ? 5.136 8.325 -5.393 1.00 80.00 86 ILE A CA 1
ATOM 657 C C . ILE A 1 86 ? 6.583 7.991 -5.042 1.00 80.00 86 ILE A C 1
ATOM 659 O O . ILE A 1 86 ? 7.385 7.725 -5.937 1.00 80.00 86 ILE A O 1
ATOM 663 N N . PRO A 1 87 ? 6.934 8.024 -3.747 1.00 81.44 87 PRO A N 1
ATOM 664 C CA . PRO A 1 87 ? 8.278 7.735 -3.283 1.00 81.44 87 PRO A CA 1
ATOM 665 C C . PRO A 1 87 ? 8.758 6.366 -3.780 1.00 81.44 87 PRO A C 1
ATOM 667 O O . PRO A 1 87 ? 8.026 5.374 -3.657 1.00 81.44 87 PRO A O 1
ATOM 670 N N . PRO A 1 88 ? 9.991 6.268 -4.309 1.00 77.50 88 PRO A N 1
ATOM 671 C CA . PRO A 1 88 ? 10.545 4.987 -4.712 1.00 77.50 88 PRO A CA 1
ATOM 672 C C . PRO A 1 88 ? 10.565 4.008 -3.539 1.00 77.50 88 PRO A C 1
ATOM 674 O O . PRO A 1 88 ? 10.893 4.384 -2.414 1.00 77.50 88 PRO A O 1
ATOM 677 N N . LEU A 1 89 ? 10.284 2.734 -3.821 1.00 84.50 89 LEU A N 1
ATOM 678 C CA . LEU A 1 89 ? 10.275 1.639 -2.840 1.00 84.50 89 LEU A CA 1
ATOM 679 C C . LEU A 1 89 ? 9.161 1.700 -1.786 1.00 84.50 89 LEU A C 1
ATOM 681 O O . LEU A 1 89 ? 9.172 0.877 -0.870 1.00 84.50 89 LEU A O 1
ATOM 685 N N . MET A 1 90 ? 8.184 2.604 -1.910 1.00 89.31 90 MET A N 1
ATOM 686 C CA . MET A 1 90 ? 7.052 2.683 -0.977 1.00 89.31 90 MET A CA 1
ATOM 687 C C . MET A 1 90 ? 6.293 1.348 -0.862 1.00 89.31 90 MET A C 1
ATOM 689 O O . MET A 1 90 ? 5.764 1.033 0.200 1.00 89.31 90 MET A O 1
ATOM 693 N N . TYR A 1 91 ? 6.321 0.513 -1.906 1.00 91.31 91 TYR A N 1
ATOM 694 C CA . TYR A 1 91 ? 5.762 -0.841 -1.919 1.00 91.31 91 TYR A CA 1
ATOM 695 C C . TYR A 1 91 ? 6.283 -1.736 -0.784 1.00 91.31 91 TYR A C 1
ATOM 697 O O . TYR A 1 91 ? 5.554 -2.607 -0.319 1.00 91.31 91 TYR A O 1
ATOM 705 N N . LYS A 1 92 ? 7.498 -1.492 -0.271 1.00 90.12 92 LYS A N 1
ATOM 706 C CA . LYS A 1 92 ? 8.063 -2.226 0.878 1.00 90.12 92 LYS A CA 1
ATOM 707 C C . LYS A 1 92 ? 7.309 -1.977 2.186 1.00 90.12 92 LYS A C 1
ATOM 709 O O . LYS A 1 92 ? 7.456 -2.735 3.136 1.00 90.12 92 LYS A O 1
ATOM 714 N N . HIS A 1 93 ? 6.509 -0.917 2.230 1.00 91.56 93 HIS A N 1
ATOM 715 C CA . HIS A 1 93 ? 5.715 -0.508 3.381 1.00 91.56 93 HIS A CA 1
ATOM 716 C C . HIS A 1 93 ? 4.230 -0.870 3.231 1.00 91.56 93 HIS A C 1
ATOM 718 O O . HIS A 1 93 ? 3.410 -0.418 4.028 1.00 91.56 93 HIS A O 1
ATOM 724 N N . LEU A 1 94 ? 3.864 -1.690 2.235 1.00 94.12 94 LEU A N 1
ATOM 725 C CA . LEU A 1 94 ? 2.468 -2.046 1.973 1.00 94.12 94 LEU A CA 1
ATOM 726 C C . LEU A 1 94 ? 1.800 -2.738 3.172 1.00 94.12 94 LEU A C 1
ATOM 728 O O . LEU A 1 94 ? 0.683 -2.378 3.536 1.00 94.12 94 LEU A O 1
ATOM 732 N N . GLN A 1 95 ? 2.485 -3.689 3.810 1.00 93.75 95 GLN A N 1
ATOM 733 C CA . GLN A 1 95 ? 1.911 -4.486 4.897 1.00 93.75 95 GLN A CA 1
ATOM 734 C C . GLN A 1 95 ? 1.441 -3.636 6.096 1.00 93.75 95 GLN A C 1
ATOM 736 O O . GLN A 1 95 ? 0.288 -3.792 6.499 1.00 93.75 95 GLN A O 1
ATOM 741 N N . PRO A 1 96 ? 2.243 -2.696 6.639 1.00 93.19 96 PRO A N 1
ATOM 742 C CA . PRO A 1 96 ? 1.770 -1.741 7.643 1.00 93.19 96 PRO A CA 1
ATOM 743 C C . PRO A 1 96 ? 0.472 -1.009 7.267 1.00 93.19 96 PRO A C 1
ATOM 745 O O . PRO A 1 96 ? -0.419 -0.880 8.108 1.0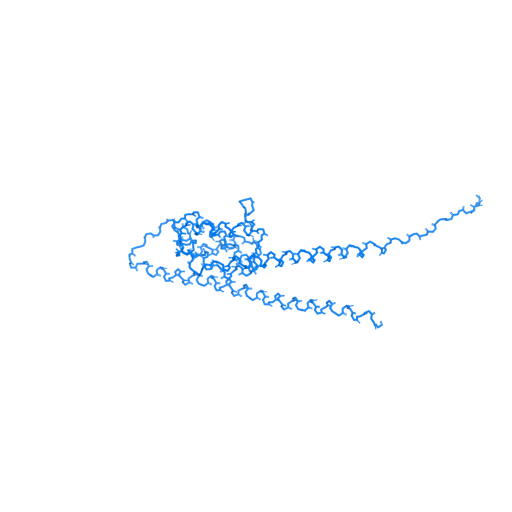0 93.19 96 PRO A O 1
ATOM 748 N N . PHE A 1 97 ? 0.329 -0.556 6.015 1.00 94.38 97 PHE A N 1
ATOM 749 C CA . PHE A 1 97 ? -0.876 0.148 5.563 1.00 94.38 97 PHE A CA 1
ATOM 750 C C . PHE A 1 97 ? -2.082 -0.783 5.445 1.00 94.38 97 PHE A C 1
ATOM 752 O O . PHE A 1 97 ? -3.170 -0.425 5.887 1.00 94.38 97 PHE A O 1
ATOM 759 N N . VAL A 1 98 ? -1.894 -1.993 4.915 1.00 92.88 98 VAL A N 1
ATOM 760 C CA . VAL A 1 98 ? -2.963 -3.000 4.842 1.00 92.88 98 VAL A CA 1
ATOM 761 C C . VAL A 1 98 ? -3.436 -3.396 6.243 1.00 92.88 98 VAL A C 1
ATOM 763 O O . VAL A 1 98 ? -4.637 -3.491 6.484 1.00 92.88 98 VAL A O 1
ATOM 766 N N . ASN A 1 99 ? -2.522 -3.538 7.202 1.00 90.88 99 ASN A N 1
ATOM 767 C CA . ASN A 1 99 ? -2.881 -3.833 8.587 1.00 90.88 99 ASN A CA 1
ATOM 768 C C . ASN A 1 99 ? -3.712 -2.706 9.222 1.00 90.88 99 ASN A C 1
ATOM 770 O O . ASN A 1 99 ? -4.729 -2.982 9.855 1.00 90.88 99 ASN A O 1
ATOM 774 N N . LEU A 1 100 ? -3.331 -1.438 9.029 1.00 92.25 100 LEU A N 1
ATOM 775 C CA . LEU A 1 100 ? -4.133 -0.296 9.491 1.00 92.25 100 LEU A CA 1
ATOM 776 C C . LEU A 1 100 ? -5.515 -0.266 8.831 1.00 92.25 100 LEU A C 1
ATOM 778 O O . LEU A 1 100 ? -6.516 -0.055 9.513 1.00 92.25 100 LEU A O 1
ATOM 782 N N . LEU A 1 101 ? -5.569 -0.519 7.523 1.00 91.69 101 LEU A N 1
ATOM 783 C CA . LEU A 1 101 ? -6.803 -0.567 6.744 1.00 91.69 101 LEU A CA 1
ATOM 784 C C . LEU A 1 101 ? -7.782 -1.627 7.267 1.00 91.69 101 LEU A C 1
ATOM 786 O O . LEU A 1 101 ? -8.981 -1.369 7.337 1.00 91.69 101 LEU A O 1
ATOM 790 N N . LEU A 1 102 ? -7.295 -2.809 7.639 1.00 87.31 102 LEU A N 1
ATOM 791 C CA . LEU A 1 102 ? -8.153 -3.904 8.093 1.00 87.31 102 LEU A CA 1
ATOM 792 C C . LEU A 1 102 ? -8.525 -3.769 9.574 1.00 87.31 102 LEU A C 1
ATOM 794 O O . LEU A 1 102 ? -9.700 -3.881 9.935 1.00 87.31 102 LEU A O 1
ATOM 798 N N . TYR A 1 103 ? -7.545 -3.480 10.430 1.00 86.94 103 TYR A N 1
ATOM 799 C CA . TYR A 1 103 ? -7.681 -3.672 11.875 1.00 86.94 103 TYR A CA 1
ATOM 800 C C . TYR A 1 103 ? -7.859 -2.381 12.678 1.00 86.94 103 TYR A C 1
ATOM 802 O O . TYR A 1 103 ? -8.191 -2.456 13.860 1.00 86.94 103 TYR A O 1
ATOM 810 N N . SER A 1 104 ? -7.681 -1.194 12.083 1.00 88.50 104 SER A N 1
ATOM 811 C CA . SER A 1 104 ? -7.886 0.049 12.835 1.00 88.50 104 SER A CA 1
ATOM 812 C C . SER A 1 104 ? -9.362 0.235 13.227 1.00 88.50 104 SER A C 1
ATOM 814 O O . SER A 1 104 ? -10.256 0.044 12.393 1.00 88.50 104 SER A O 1
ATOM 816 N N . PRO A 1 105 ? -9.657 0.643 14.473 1.00 85.81 105 PRO A N 1
ATOM 817 C CA . PRO A 1 105 ? -11.020 0.968 14.882 1.00 85.81 105 PRO A CA 1
ATOM 818 C C . PRO A 1 105 ? -11.494 2.321 14.325 1.00 85.81 105 PRO A C 1
ATOM 820 O O . PRO A 1 105 ? -12.695 2.565 14.259 1.00 85.81 105 PRO A O 1
ATOM 823 N N . SER A 1 106 ? -10.577 3.207 13.914 1.00 91.00 106 SER A N 1
ATOM 824 C CA . SER A 1 106 ? -10.917 4.533 13.392 1.00 91.00 106 SER A CA 1
ATOM 825 C C . SER A 1 106 ? -11.123 4.493 11.882 1.00 91.00 106 SER A C 1
ATOM 827 O O . SER A 1 106 ? -10.228 4.106 11.128 1.00 91.00 106 SER A O 1
ATOM 829 N N . ARG A 1 107 ? -12.297 4.948 11.433 1.00 90.38 107 ARG A N 1
ATOM 830 C CA . ARG A 1 107 ? -12.619 5.054 10.007 1.00 90.38 107 ARG A CA 1
ATOM 831 C C . ARG A 1 107 ? -11.665 5.995 9.270 1.00 90.38 107 ARG A C 1
ATOM 833 O O . ARG A 1 107 ? -11.204 5.639 8.194 1.00 90.38 107 ARG A O 1
ATOM 840 N N . ASP A 1 108 ? -11.310 7.129 9.868 1.00 92.38 108 ASP A N 1
ATOM 841 C CA . ASP A 1 108 ? -10.404 8.093 9.234 1.00 92.38 108 ASP A CA 1
ATOM 842 C C . ASP A 1 108 ? -9.026 7.471 8.986 1.00 92.38 108 ASP A C 1
ATOM 844 O O . ASP A 1 108 ? -8.448 7.622 7.913 1.00 92.38 108 ASP A O 1
ATOM 848 N N . ILE A 1 109 ? -8.526 6.694 9.953 1.00 94.38 109 ILE A N 1
ATOM 849 C CA . ILE A 1 109 ? -7.261 5.962 9.815 1.00 94.38 109 ILE A CA 1
ATOM 850 C C . ILE A 1 109 ? -7.360 4.929 8.692 1.00 94.38 109 ILE A C 1
ATOM 852 O O . ILE A 1 109 ? -6.426 4.805 7.901 1.00 94.38 109 ILE A O 1
ATOM 856 N N . LYS A 1 110 ? -8.483 4.208 8.590 1.00 93.31 110 LYS A N 1
ATOM 857 C CA . LYS A 1 110 ? -8.720 3.245 7.504 1.00 93.31 110 LYS A CA 1
ATOM 858 C C . LYS A 1 110 ? -8.732 3.925 6.137 1.00 93.31 110 LYS A C 1
ATOM 860 O O . LYS A 1 110 ? -8.070 3.443 5.221 1.00 93.31 110 LYS A O 1
ATOM 865 N N . ASP A 1 111 ? -9.415 5.059 6.014 1.00 92.94 111 ASP A N 1
ATOM 866 C CA . ASP A 1 111 ? -9.507 5.818 4.766 1.00 92.94 111 ASP A CA 1
ATOM 867 C C . ASP A 1 111 ? -8.121 6.342 4.334 1.00 92.94 111 ASP A C 1
ATOM 869 O O . ASP A 1 111 ? -7.721 6.177 3.179 1.00 92.94 111 ASP A O 1
ATOM 873 N N . GLN A 1 112 ? -7.331 6.885 5.268 1.00 95.00 112 GLN A N 1
ATOM 874 C CA . GLN A 1 112 ? -5.954 7.322 5.003 1.00 95.00 112 GLN A CA 1
ATOM 875 C C . GLN A 1 112 ? -5.026 6.149 4.647 1.00 95.00 112 GLN A C 1
ATOM 877 O O . GLN A 1 112 ? -4.247 6.227 3.692 1.00 95.00 112 GLN A O 1
ATOM 882 N N . ALA A 1 113 ? -5.122 5.038 5.381 1.00 95.00 113 ALA A N 1
ATOM 883 C CA . ALA A 1 113 ? -4.336 3.835 5.132 1.00 95.00 113 ALA A CA 1
ATOM 884 C C . ALA A 1 113 ? -4.662 3.206 3.771 1.00 95.00 113 ALA A C 1
ATOM 886 O O . ALA A 1 113 ? -3.756 2.727 3.093 1.00 95.00 113 ALA A O 1
ATOM 887 N N . HIS A 1 114 ? -5.922 3.261 3.329 1.00 94.19 114 HIS A N 1
ATOM 888 C CA . HIS A 1 114 ? -6.321 2.809 1.998 1.00 94.19 114 HIS A CA 1
ATOM 889 C C . HIS A 1 114 ? -5.595 3.582 0.892 1.00 94.19 114 HIS A C 1
ATOM 891 O O . HIS A 1 114 ? -5.020 2.979 -0.014 1.00 94.19 114 HIS A O 1
ATOM 897 N N . ILE A 1 115 ? -5.578 4.913 0.990 1.00 94.06 115 ILE A N 1
ATOM 898 C CA . ILE A 1 115 ? -4.898 5.784 0.024 1.00 94.06 115 ILE A CA 1
ATOM 899 C C . ILE A 1 115 ? -3.393 5.483 -0.006 1.00 94.06 115 ILE A C 1
ATOM 901 O O . ILE A 1 115 ? -2.796 5.360 -1.077 1.00 94.06 115 ILE A O 1
ATOM 905 N N . LEU A 1 116 ? -2.773 5.320 1.164 1.00 95.06 116 LEU A N 1
ATOM 906 C CA . LEU A 1 116 ? -1.350 4.996 1.269 1.00 95.06 116 LEU A CA 1
ATOM 907 C C . LEU A 1 116 ? -1.036 3.589 0.741 1.00 95.06 116 LEU A C 1
ATOM 909 O O . LEU A 1 116 ? -0.022 3.407 0.071 1.00 95.06 116 LEU A O 1
ATOM 913 N N . ALA A 1 117 ? -1.916 2.609 0.951 1.00 95.12 117 ALA A N 1
ATOM 914 C CA . ALA A 1 117 ? -1.780 1.278 0.364 1.00 95.12 117 ALA A CA 1
ATOM 915 C C . ALA A 1 117 ? -1.880 1.323 -1.173 1.00 95.12 117 ALA A C 1
ATOM 917 O O . ALA A 1 117 ? -1.078 0.686 -1.857 1.00 95.12 117 ALA A O 1
ATOM 918 N N . GLN A 1 118 ? -2.795 2.127 -1.731 1.00 94.06 118 GLN A N 1
ATOM 919 C CA . GLN A 1 118 ? -2.867 2.365 -3.179 1.00 94.06 118 GLN A CA 1
ATOM 920 C C . GLN A 1 118 ? -1.571 2.980 -3.710 1.00 94.06 118 GLN A C 1
ATOM 922 O O . GLN A 1 118 ? -1.011 2.488 -4.688 1.00 94.06 118 GLN A O 1
ATOM 927 N N . ALA A 1 119 ? -1.067 4.023 -3.050 1.00 93.06 119 ALA A N 1
ATOM 928 C CA . ALA A 1 119 ? 0.190 4.670 -3.411 1.00 93.06 119 ALA A CA 1
ATOM 929 C C . ALA A 1 119 ? 1.380 3.695 -3.348 1.00 93.06 119 ALA A C 1
ATOM 931 O O . ALA A 1 119 ? 2.211 3.669 -4.256 1.00 93.06 119 ALA A O 1
ATOM 932 N N . ALA A 1 120 ? 1.425 2.834 -2.327 1.00 93.62 120 ALA A N 1
ATOM 933 C CA . ALA A 1 120 ? 2.440 1.799 -2.190 1.00 93.62 120 ALA A CA 1
ATOM 934 C C . ALA A 1 120 ? 2.386 0.790 -3.349 1.00 93.62 120 ALA A C 1
ATOM 936 O O . ALA A 1 120 ? 3.423 0.511 -3.950 1.00 93.62 120 ALA A O 1
ATOM 937 N N . MET A 1 121 ? 1.202 0.299 -3.731 1.00 94.25 121 MET A N 1
ATOM 938 C CA . MET A 1 121 ? 1.051 -0.595 -4.888 1.00 94.25 121 MET A CA 1
ATOM 939 C C . MET A 1 121 ? 1.451 0.099 -6.198 1.00 94.25 121 MET A C 1
ATOM 941 O O . MET A 1 121 ? 2.218 -0.463 -6.981 1.00 94.25 121 MET A O 1
ATOM 945 N N . LEU A 1 122 ? 1.031 1.351 -6.404 1.00 91.75 122 LEU A N 1
ATOM 946 C CA . LEU A 1 122 ? 1.417 2.159 -7.566 1.00 91.75 122 LEU A CA 1
ATOM 947 C C . LEU A 1 122 ? 2.928 2.405 -7.663 1.00 91.75 122 LEU A C 1
ATOM 949 O O . LEU A 1 122 ? 3.450 2.484 -8.772 1.00 91.75 122 LEU A O 1
ATOM 953 N N . SER A 1 123 ? 3.641 2.478 -6.534 1.00 89.25 123 SER A N 1
ATOM 954 C CA . SER A 1 123 ? 5.097 2.702 -6.510 1.00 89.25 123 SER A CA 1
ATOM 955 C C . SER A 1 123 ? 5.916 1.590 -7.168 1.00 89.25 123 SER A C 1
ATOM 957 O O . SER A 1 123 ? 7.098 1.783 -7.444 1.00 89.25 123 SER A O 1
ATOM 959 N N . THR A 1 124 ? 5.303 0.433 -7.436 1.00 89.25 124 THR A N 1
ATOM 960 C CA . THR A 1 124 ? 5.933 -0.635 -8.223 1.00 89.25 124 THR A CA 1
ATOM 961 C C . THR A 1 124 ? 6.029 -0.291 -9.709 1.00 89.25 124 THR A C 1
ATOM 963 O O . THR A 1 124 ? 6.868 -0.852 -10.405 1.00 89.25 124 THR A O 1
ATOM 966 N N . GLY A 1 125 ? 5.151 0.585 -10.210 1.00 86.56 125 GLY A N 1
ATOM 967 C CA . GLY A 1 125 ? 4.951 0.832 -11.639 1.00 86.56 125 GLY A CA 1
ATOM 968 C C . GLY A 1 125 ? 4.177 -0.270 -12.376 1.00 86.56 125 GLY A C 1
ATOM 969 O O . GLY A 1 125 ? 3.834 -0.081 -13.536 1.00 86.56 125 GLY A O 1
ATOM 970 N N . ALA A 1 126 ? 3.850 -1.391 -11.724 1.00 87.00 126 ALA A N 1
ATOM 971 C CA . ALA A 1 126 ? 3.257 -2.560 -12.381 1.00 87.00 126 ALA A CA 1
ATOM 972 C C . ALA A 1 126 ? 1.788 -2.382 -12.785 1.00 87.00 126 ALA A C 1
ATOM 974 O O . ALA A 1 126 ? 1.311 -3.056 -13.688 1.00 87.00 126 ALA A O 1
ATOM 975 N N . PHE A 1 127 ? 1.083 -1.473 -12.114 1.00 86.31 127 PHE A N 1
ATOM 976 C CA . PHE A 1 127 ? -0.357 -1.279 -12.275 1.00 86.31 127 PHE A CA 1
ATOM 977 C C . PHE A 1 127 ? -0.723 -0.193 -13.294 1.00 86.31 127 PHE A C 1
ATOM 979 O O . PHE A 1 127 ? -1.892 0.148 -13.388 1.00 86.31 127 PHE A O 1
ATOM 986 N N . ASP A 1 128 ? 0.244 0.432 -13.977 1.00 84.31 128 ASP A N 1
ATOM 987 C CA . ASP A 1 128 ? 0.018 1.516 -14.957 1.00 84.31 128 ASP A CA 1
ATOM 988 C C . ASP A 1 128 ? -1.020 2.577 -14.517 1.00 84.31 128 ASP A C 1
ATOM 990 O O . ASP A 1 128 ? -1.933 2.966 -15.241 1.00 84.31 128 ASP A O 1
ATOM 994 N N . LYS A 1 129 ? -0.944 3.007 -13.247 1.00 83.25 129 LYS A N 1
ATOM 995 C CA . LYS A 1 129 ? -1.893 3.962 -12.631 1.00 83.25 129 LYS A CA 1
ATOM 996 C C . LYS A 1 129 ? -3.366 3.510 -12.631 1.00 83.25 129 LYS A C 1
ATOM 998 O O . LYS A 1 129 ? -4.261 4.307 -12.339 1.00 83.25 129 LYS A O 1
ATOM 1003 N N . ASN A 1 130 ? -3.635 2.230 -12.868 1.00 87.50 130 ASN A N 1
ATOM 1004 C CA . ASN A 1 130 ? -4.963 1.640 -12.868 1.00 87.50 130 ASN A CA 1
ATOM 1005 C C . ASN A 1 130 ? -5.482 1.415 -11.439 1.00 87.50 130 ASN A C 1
ATOM 1007 O O . ASN A 1 130 ? -5.375 0.338 -10.850 1.00 87.50 130 ASN A O 1
ATOM 1011 N N . LEU A 1 131 ? -6.121 2.447 -10.886 1.00 87.75 131 LEU A N 1
ATOM 1012 C CA . LEU A 1 131 ? -6.752 2.380 -9.564 1.00 87.75 131 LEU A CA 1
ATOM 1013 C C . LEU A 1 131 ? -7.862 1.318 -9.469 1.00 87.75 131 LEU A C 1
ATOM 1015 O O . LEU A 1 131 ? -8.166 0.867 -8.367 1.00 87.75 131 LEU A O 1
ATOM 1019 N N . ARG A 1 132 ? -8.482 0.915 -10.590 1.00 89.69 132 ARG A N 1
ATOM 1020 C CA . ARG A 1 132 ? -9.537 -0.114 -10.581 1.00 89.69 132 ARG A CA 1
ATOM 1021 C C . ARG A 1 132 ? -8.958 -1.496 -10.327 1.00 89.69 132 ARG A C 1
ATOM 1023 O O . ARG A 1 132 ? -9.539 -2.247 -9.553 1.00 89.69 132 ARG A O 1
ATOM 1030 N N . GLU A 1 133 ? -7.823 -1.806 -10.945 1.00 91.12 133 GLU A N 1
ATOM 1031 C CA . GLU A 1 133 ? -7.119 -3.067 -10.716 1.00 91.12 133 GLU A CA 1
ATOM 1032 C C . GLU A 1 133 ? -6.660 -3.172 -9.261 1.00 91.12 133 GLU A C 1
ATOM 1034 O O . GLU A 1 133 ? -6.966 -4.147 -8.582 1.00 91.12 133 GLU A O 1
ATOM 1039 N N . ILE A 1 134 ? -6.024 -2.121 -8.740 1.00 90.94 134 ILE A N 1
ATOM 1040 C CA . ILE A 1 134 ? -5.627 -2.050 -7.327 1.00 90.94 134 ILE A CA 1
ATOM 1041 C C . ILE A 1 134 ? -6.846 -2.194 -6.405 1.00 90.94 134 ILE A C 1
ATOM 1043 O O . ILE A 1 134 ? -6.810 -2.934 -5.425 1.00 90.94 134 ILE A O 1
ATOM 1047 N N . GLY A 1 135 ? -7.951 -1.520 -6.735 1.00 89.00 135 GLY A N 1
ATOM 1048 C CA . GLY A 1 135 ? -9.215 -1.678 -6.024 1.00 89.00 135 GLY A CA 1
ATOM 1049 C C . GLY A 1 135 ? -9.692 -3.130 -6.004 1.00 89.00 135 GLY A C 1
ATOM 1050 O O . GLY A 1 135 ? -10.099 -3.610 -4.952 1.00 89.00 135 GLY A O 1
ATOM 1051 N N . ALA A 1 136 ? -9.589 -3.848 -7.126 1.00 89.75 136 ALA A N 1
ATOM 1052 C CA . ALA A 1 136 ? -9.961 -5.257 -7.212 1.00 89.75 136 ALA A CA 1
ATOM 1053 C C . ALA A 1 136 ? -9.115 -6.138 -6.284 1.00 89.75 136 ALA A C 1
ATOM 1055 O O . ALA A 1 136 ? -9.684 -6.968 -5.580 1.00 89.75 136 ALA A O 1
ATOM 1056 N N . TRP A 1 137 ? -7.802 -5.904 -6.194 1.00 91.12 137 TRP A N 1
ATOM 1057 C CA . TRP A 1 137 ? -6.933 -6.593 -5.231 1.00 91.12 137 TRP A CA 1
ATOM 1058 C C . TRP A 1 137 ? -7.405 -6.412 -3.785 1.00 91.12 137 TRP A C 1
ATOM 1060 O O . TRP A 1 137 ? -7.456 -7.381 -3.029 1.00 91.12 137 TRP A O 1
ATOM 1070 N N . PHE A 1 138 ? -7.836 -5.206 -3.407 1.00 89.69 138 PHE A N 1
ATOM 1071 C CA . PHE A 1 138 ? -8.380 -4.969 -2.069 1.00 89.69 138 PHE A CA 1
ATOM 1072 C C . PHE A 1 138 ? -9.738 -5.632 -1.825 1.00 89.69 138 PHE A C 1
ATOM 1074 O O . PHE A 1 138 ? -10.026 -5.997 -0.691 1.00 89.69 138 PHE A O 1
ATOM 1081 N N . LEU A 1 139 ? -10.559 -5.866 -2.856 1.00 85.94 139 LEU A N 1
ATOM 1082 C CA . LEU A 1 139 ? -11.822 -6.601 -2.693 1.00 85.94 139 LEU A CA 1
ATOM 1083 C C . LEU A 1 139 ? -11.611 -8.068 -2.296 1.00 85.94 139 LEU A C 1
ATOM 1085 O O . LEU A 1 139 ? -12.525 -8.663 -1.726 1.00 85.94 139 LEU A O 1
ATOM 1089 N N . PHE A 1 140 ? -10.434 -8.633 -2.582 1.00 82.75 140 PHE A N 1
ATOM 1090 C CA . PHE A 1 140 ? -10.043 -9.968 -2.130 1.00 82.75 140 PHE A CA 1
ATOM 1091 C C . PHE A 1 140 ? -9.476 -9.975 -0.709 1.00 82.75 140 PHE A C 1
ATOM 1093 O O . PHE A 1 140 ? -9.313 -11.052 -0.135 1.00 82.75 140 PHE A O 1
ATOM 1100 N N . LEU A 1 141 ? -9.204 -8.803 -0.118 1.00 83.50 141 LEU A N 1
ATOM 1101 C CA . LEU A 1 141 ? -8.828 -8.740 1.283 1.00 83.50 141 LEU A CA 1
ATOM 1102 C C . LEU A 1 141 ? -10.053 -9.027 2.149 1.00 83.50 141 LEU A C 1
ATOM 1104 O O . LEU A 1 141 ? -11.082 -8.343 2.059 1.00 83.50 141 LEU A O 1
ATOM 1108 N N . PRO A 1 142 ? -9.959 -10.024 3.024 1.00 72.69 142 PRO A N 1
ATOM 1109 C CA . PRO A 1 142 ? -11.080 -10.363 3.862 1.00 72.69 142 PRO A CA 1
ATOM 1110 C C . PRO A 1 142 ? -11.295 -9.270 4.925 1.00 72.69 142 PRO A C 1
ATOM 1112 O O . PRO A 1 142 ? -10.354 -8.672 5.438 1.00 72.69 142 PRO A O 1
ATOM 1115 N N . GLY A 1 143 ? -12.559 -8.941 5.199 1.00 68.12 143 GLY A N 1
ATOM 1116 C CA . GLY A 1 143 ? -12.929 -7.817 6.071 1.00 68.12 143 GLY A CA 1
ATOM 1117 C C . GLY A 1 143 ? -12.959 -6.438 5.397 1.00 68.12 143 GLY A C 1
ATOM 1118 O O . GLY A 1 143 ? -13.532 -5.519 5.971 1.00 68.12 143 GLY A O 1
ATOM 1119 N N . TYR A 1 144 ? -12.471 -6.283 4.159 1.00 67.50 144 TYR A N 1
ATOM 1120 C CA . TYR A 1 144 ? -12.425 -4.982 3.467 1.00 67.50 144 TYR A CA 1
ATOM 1121 C C . TYR A 1 144 ? -13.807 -4.342 3.223 1.00 67.50 144 TYR A C 1
ATOM 1123 O O . TYR A 1 144 ? -13.951 -3.124 3.287 1.00 67.50 144 TYR A O 1
ATOM 1131 N N . LYS A 1 145 ? -14.850 -5.149 2.978 1.00 64.88 145 LYS A N 1
ATOM 1132 C CA . LYS A 1 145 ? -16.237 -4.665 2.802 1.00 64.88 145 LYS A CA 1
ATOM 1133 C C . LYS A 1 145 ? -17.060 -4.649 4.086 1.00 64.88 145 LYS A C 1
ATOM 1135 O O . LYS A 1 145 ? -18.148 -4.074 4.104 1.00 64.88 145 LYS A O 1
ATOM 1140 N N . THR A 1 146 ? -16.603 -5.329 5.131 1.00 53.62 146 THR A N 1
ATOM 1141 C CA . THR A 1 146 ? -17.484 -5.688 6.236 1.00 53.62 146 THR A CA 1
ATOM 1142 C C . THR A 1 146 ? -17.264 -4.746 7.403 1.00 53.62 146 THR A C 1
ATOM 1144 O O . THR A 1 146 ? -16.318 -4.883 8.169 1.00 53.62 146 THR A O 1
ATOM 1147 N N . GLY A 1 147 ? -18.197 -3.808 7.558 1.00 45.84 147 GLY A N 1
ATOM 1148 C CA . GLY A 1 147 ? -18.239 -2.875 8.679 1.00 45.84 147 GLY A CA 1
ATOM 1149 C C . GLY A 1 147 ? -18.432 -3.521 10.054 1.00 45.84 147 GLY A C 1
ATOM 1150 O O . GLY A 1 147 ? -18.311 -2.802 11.029 1.00 45.84 147 GLY A O 1
ATOM 1151 N N . ASN A 1 148 ? -18.711 -4.828 10.154 1.00 44.00 148 ASN A N 1
ATOM 1152 C CA . ASN A 1 148 ? -18.892 -5.561 11.413 1.00 44.00 148 ASN A CA 1
ATOM 1153 C C . ASN A 1 148 ? -18.689 -7.072 11.185 1.00 44.00 148 ASN A C 1
ATOM 1155 O O . ASN A 1 148 ? -19.636 -7.767 10.822 1.00 44.00 148 ASN A O 1
ATOM 1159 N N . ILE A 1 149 ? -17.477 -7.606 11.359 1.00 46.06 149 ILE A N 1
ATOM 1160 C CA . ILE A 1 149 ? -17.305 -9.060 11.508 1.00 46.06 149 ILE A CA 1
ATOM 1161 C C . ILE A 1 149 ? -17.389 -9.358 13.007 1.00 46.06 149 ILE A C 1
ATOM 1163 O O . ILE A 1 149 ? -16.389 -9.307 13.716 1.00 46.06 149 ILE A O 1
ATOM 1167 N N . VAL A 1 150 ? -18.603 -9.626 13.493 1.00 43.81 150 VAL A N 1
ATOM 1168 C CA . VAL A 1 150 ? -18.813 -10.284 14.789 1.00 43.81 150 VAL A CA 1
ATOM 1169 C C . VAL A 1 150 ? -18.663 -11.779 14.528 1.00 43.81 150 VAL A C 1
ATOM 1171 O O . VAL A 1 150 ? -19.604 -12.436 14.093 1.00 43.81 150 VAL A O 1
ATOM 1174 N N . VAL A 1 151 ? -17.454 -12.307 14.700 1.00 47.06 151 VAL A N 1
ATOM 1175 C CA . VAL A 1 151 ? -17.196 -13.753 14.649 1.00 47.06 151 VAL A CA 1
ATOM 1176 C C . VAL A 1 151 ? -17.010 -14.230 16.082 1.00 47.06 151 VAL A C 1
ATOM 1178 O O . VAL A 1 151 ? -16.282 -13.607 16.845 1.00 47.06 151 VAL A O 1
ATOM 1181 N N . GLY A 1 152 ? -17.725 -15.291 16.464 1.00 43.50 152 GLY A N 1
ATOM 1182 C CA . GLY A 1 152 ? -17.595 -15.916 17.782 1.00 43.50 152 GLY A CA 1
ATOM 1183 C C . GLY A 1 152 ? -16.214 -16.545 17.997 1.00 43.50 152 GLY A C 1
ATOM 1184 O O . GLY A 1 152 ? -15.530 -16.894 17.036 1.00 43.50 152 GLY A O 1
ATOM 1185 N N . ASP A 1 153 ? -15.844 -16.717 19.266 1.00 49.66 153 ASP A N 1
ATOM 1186 C CA . ASP A 1 153 ? -14.480 -16.936 19.781 1.00 49.66 153 ASP A CA 1
ATOM 1187 C C . ASP A 1 153 ? -13.637 -18.000 19.035 1.00 49.66 153 ASP A C 1
ATOM 1189 O O . ASP A 1 153 ? -12.462 -17.778 18.761 1.00 49.66 153 ASP A O 1
ATOM 1193 N N . GLN A 1 154 ? -14.232 -19.118 18.593 1.00 45.09 154 GLN A N 1
ATOM 1194 C CA . GLN A 1 154 ? -13.518 -20.179 17.851 1.00 45.09 154 GLN A CA 1
ATOM 1195 C C . GLN A 1 154 ? -13.306 -19.901 16.353 1.00 45.09 154 GLN A C 1
ATOM 1197 O O . GLN A 1 154 ? -12.413 -20.475 15.734 1.00 45.09 154 GLN A O 1
ATOM 1202 N N . GLY A 1 155 ? -14.118 -19.035 15.742 1.00 52.12 155 GLY A N 1
ATOM 1203 C CA . GLY A 1 155 ? -13.939 -18.642 14.345 1.00 52.12 155 GLY A CA 1
ATOM 1204 C C . GLY A 1 155 ? -12.870 -17.563 14.186 1.00 52.12 155 GLY A C 1
ATOM 1205 O O . GLY A 1 155 ? -12.239 -17.472 13.141 1.00 52.12 155 GLY A O 1
ATOM 1206 N N . ILE A 1 156 ? -12.623 -16.756 15.220 1.00 56.72 156 ILE A N 1
ATOM 1207 C CA . ILE A 1 156 ? -11.727 -15.600 15.123 1.00 56.72 156 ILE A CA 1
ATOM 1208 C C . ILE A 1 156 ? -10.320 -16.052 14.729 1.00 56.72 156 ILE A C 1
ATOM 1210 O O . ILE A 1 156 ? -9.744 -15.487 13.810 1.00 56.72 156 ILE A O 1
ATOM 1214 N N . GLU A 1 157 ? -9.790 -17.106 15.344 1.00 58.16 157 GLU A N 1
ATOM 1215 C CA . GLU A 1 157 ? -8.409 -17.542 15.119 1.00 58.16 157 GLU A CA 1
ATOM 1216 C C . GLU A 1 157 ? -8.166 -18.074 13.696 1.00 58.16 157 GLU A C 1
ATOM 1218 O O . GLU A 1 157 ? -7.219 -17.663 13.025 1.00 58.16 157 GLU A O 1
ATOM 1223 N N . VAL A 1 158 ? -9.058 -18.927 13.177 1.00 60.25 158 VAL A N 1
ATOM 1224 C CA . VAL A 1 158 ? -8.944 -19.473 11.811 1.00 60.25 158 VAL A CA 1
ATOM 1225 C C . VAL A 1 158 ? -9.081 -18.366 10.765 1.00 60.25 158 VAL A C 1
ATOM 1227 O O . VAL A 1 158 ? -8.334 -18.338 9.784 1.00 60.25 158 VAL A O 1
ATOM 1230 N N . PHE A 1 159 ? -9.999 -17.421 10.987 1.00 67.06 159 PHE A N 1
ATOM 1231 C CA . PHE A 1 159 ? -10.165 -16.272 10.105 1.00 67.06 159 PHE A CA 1
ATOM 1232 C C . PHE A 1 159 ? -8.951 -15.335 10.177 1.00 67.06 159 PHE A C 1
ATOM 1234 O O . PHE A 1 159 ? -8.433 -14.961 9.133 1.00 67.06 159 PHE A O 1
ATOM 1241 N N . GLN A 1 160 ? -8.422 -15.024 11.361 1.00 70.12 160 GLN A N 1
ATOM 1242 C CA . GLN A 1 160 ? -7.215 -14.200 11.517 1.00 70.12 160 GLN A CA 1
ATOM 1243 C C . GLN A 1 160 ? -5.990 -14.836 10.841 1.00 70.12 160 GLN A C 1
ATOM 1245 O O . GLN A 1 160 ? -5.240 -14.144 10.150 1.00 70.12 160 GLN A O 1
ATOM 1250 N N . ASN A 1 161 ? -5.826 -16.157 10.950 1.00 76.44 161 ASN A N 1
ATOM 1251 C CA . ASN A 1 161 ? -4.753 -16.888 10.274 1.00 76.44 161 ASN A CA 1
ATOM 1252 C C . ASN A 1 161 ? -4.889 -16.813 8.748 1.00 76.44 161 ASN A C 1
ATOM 12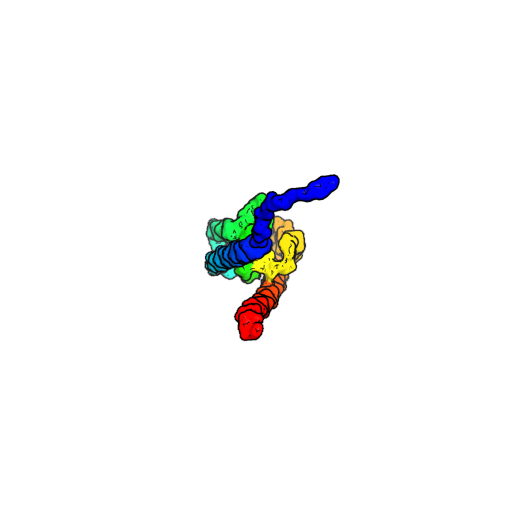54 O O . ASN A 1 161 ? -3.924 -16.498 8.052 1.00 76.44 161 ASN A O 1
ATOM 1258 N N . LEU A 1 162 ? -6.095 -17.028 8.215 1.00 76.69 162 LEU A N 1
ATOM 1259 C CA . LEU A 1 162 ? -6.348 -16.887 6.781 1.00 76.69 162 LEU A CA 1
ATOM 1260 C C . LEU A 1 162 ? -6.125 -15.443 6.301 1.00 76.69 162 LEU A C 1
ATOM 1262 O O . LEU A 1 162 ? -5.565 -15.228 5.227 1.00 76.69 162 LEU A O 1
ATOM 1266 N N . PHE A 1 163 ? -6.526 -14.448 7.096 1.00 82.31 163 PHE A N 1
ATOM 1267 C CA . PHE A 1 163 ? -6.360 -13.031 6.767 1.00 82.31 163 PHE A CA 1
ATOM 1268 C C . PHE A 1 163 ? -4.879 -12.678 6.708 1.00 82.31 163 PHE A C 1
ATOM 1270 O O . PHE A 1 163 ? -4.443 -12.034 5.757 1.00 82.31 163 PHE A O 1
ATOM 1277 N N . SER A 1 164 ? -4.102 -13.157 7.681 1.00 84.44 164 SER A N 1
ATOM 1278 C CA . SER A 1 164 ? -2.651 -13.006 7.701 1.00 84.44 164 SER A CA 1
ATOM 1279 C C . SER A 1 164 ? -2.013 -13.584 6.435 1.00 84.44 164 SER A C 1
ATOM 1281 O O . SER A 1 164 ? -1.260 -12.879 5.769 1.00 84.44 164 SER A O 1
ATOM 1283 N N . VAL A 1 165 ? -2.390 -14.805 6.031 1.00 88.44 165 VAL A N 1
ATOM 1284 C CA . VAL A 1 165 ? -1.871 -15.449 4.811 1.00 88.44 165 VAL A CA 1
ATOM 1285 C C . VAL A 1 165 ? -2.205 -14.644 3.553 1.00 88.44 165 VAL A C 1
ATOM 1287 O O . VAL A 1 165 ? -1.324 -14.417 2.725 1.00 88.44 165 VAL A O 1
ATOM 1290 N N . ILE A 1 166 ? -3.449 -14.178 3.403 1.00 88.75 166 ILE A N 1
ATOM 1291 C CA . ILE A 1 166 ? -3.872 -13.395 2.229 1.00 88.75 166 ILE A CA 1
ATOM 1292 C C . ILE A 1 166 ? -3.136 -12.049 2.173 1.00 88.75 166 ILE A C 1
ATOM 1294 O O . ILE A 1 166 ? -2.669 -11.641 1.107 1.00 88.75 166 ILE A O 1
ATOM 1298 N N . VAL A 1 167 ? -3.004 -11.365 3.313 1.00 90.38 167 VAL A N 1
ATOM 1299 C CA . VAL A 1 167 ? -2.271 -10.095 3.408 1.00 90.38 167 VAL A CA 1
ATOM 1300 C C . VAL A 1 167 ? -0.797 -10.293 3.063 1.00 90.38 167 VAL A C 1
ATOM 1302 O O . VAL A 1 167 ? -0.262 -9.533 2.254 1.00 90.38 167 VAL A O 1
ATOM 1305 N N . SER A 1 168 ? -0.151 -11.317 3.626 1.00 91.62 168 SER A N 1
ATOM 1306 C CA . SER A 1 168 ? 1.241 -11.656 3.320 1.00 91.62 168 SER A CA 1
ATOM 1307 C C . SER A 1 168 ? 1.429 -11.971 1.841 1.00 91.62 168 SER A C 1
ATOM 1309 O O . SER A 1 168 ? 2.296 -11.375 1.211 1.00 91.62 168 SER A O 1
ATOM 1311 N N . PHE A 1 169 ? 0.561 -12.800 1.253 1.00 93.69 169 PHE A N 1
ATOM 1312 C CA . PHE A 1 169 ? 0.605 -13.115 -0.174 1.00 93.6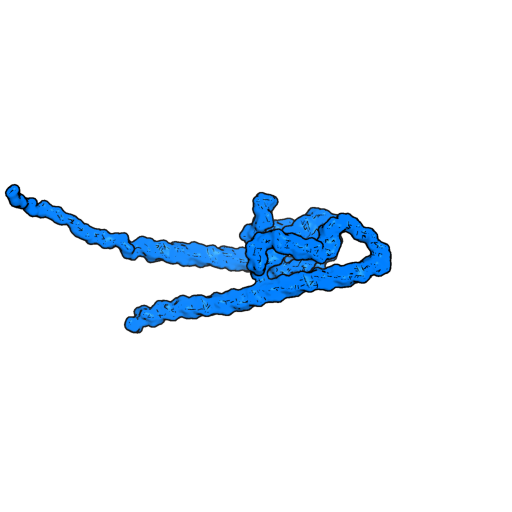9 169 PHE A CA 1
ATOM 1313 C C . PHE A 1 169 ? 0.544 -11.856 -1.048 1.00 93.69 169 PHE A C 1
ATOM 1315 O O . PHE A 1 169 ? 1.365 -11.691 -1.951 1.00 93.69 169 PHE A O 1
ATOM 1322 N N . LEU A 1 170 ? -0.394 -10.942 -0.771 1.00 93.31 170 LEU A N 1
ATOM 1323 C CA . LEU A 1 170 ? -0.498 -9.681 -1.507 1.00 93.31 170 LEU A CA 1
ATOM 1324 C C . LEU A 1 170 ? 0.793 -8.858 -1.382 1.00 93.31 170 LEU A C 1
ATOM 1326 O O . LEU A 1 170 ? 1.309 -8.352 -2.380 1.00 93.31 170 LEU A O 1
ATOM 1330 N N . CYS A 1 171 ? 1.326 -8.731 -0.166 1.00 93.69 171 CYS A N 1
ATOM 1331 C CA . CYS A 1 171 ? 2.536 -7.954 0.089 1.00 93.69 171 CYS A CA 1
ATOM 1332 C C . CYS A 1 171 ? 3.772 -8.557 -0.591 1.00 93.69 171 CYS A C 1
ATOM 1334 O O . CYS A 1 171 ? 4.580 -7.812 -1.155 1.00 93.69 171 CYS A O 1
ATOM 1336 N N . ASP A 1 172 ? 3.888 -9.883 -0.606 1.00 94.12 172 ASP A N 1
ATOM 1337 C CA . ASP A 1 172 ? 4.972 -10.616 -1.257 1.00 94.12 172 ASP A CA 1
ATOM 1338 C C . ASP A 1 172 ? 4.885 -10.523 -2.778 1.00 94.12 172 ASP A C 1
ATOM 1340 O O . ASP A 1 172 ? 5.901 -10.288 -3.438 1.00 94.12 172 ASP A O 1
ATOM 1344 N N . ALA A 1 173 ? 3.680 -10.634 -3.344 1.00 93.62 173 ALA A N 1
ATOM 1345 C CA . ALA A 1 173 ? 3.450 -10.470 -4.774 1.00 93.62 173 ALA A CA 1
ATOM 1346 C C . ALA A 1 173 ? 3.856 -9.061 -5.231 1.00 93.62 173 ALA A C 1
ATOM 1348 O O . ALA A 1 173 ? 4.675 -8.908 -6.141 1.00 93.62 173 ALA A O 1
ATOM 1349 N N . VAL A 1 174 ? 3.362 -8.025 -4.545 1.00 93.50 174 VAL A N 1
ATOM 1350 C CA . VAL A 1 174 ? 3.691 -6.623 -4.847 1.00 93.50 174 VAL A CA 1
ATOM 1351 C C . VAL A 1 174 ? 5.190 -6.358 -4.669 1.00 93.50 174 VAL A C 1
ATOM 1353 O O . VAL A 1 174 ? 5.810 -5.724 -5.525 1.00 93.50 174 VAL A O 1
ATOM 1356 N N . SER A 1 175 ? 5.804 -6.876 -3.602 1.00 91.62 175 SER A N 1
ATOM 1357 C CA . SER A 1 175 ? 7.238 -6.699 -3.345 1.00 91.62 175 SER A CA 1
ATOM 1358 C C . SER A 1 175 ? 8.108 -7.410 -4.373 1.00 91.62 175 SER A C 1
ATOM 1360 O O . SER A 1 175 ? 9.098 -6.843 -4.834 1.00 91.62 175 SER A O 1
ATOM 1362 N N . THR A 1 176 ? 7.737 -8.626 -4.770 1.00 92.56 176 THR A N 1
ATOM 1363 C CA . THR A 1 176 ? 8.430 -9.396 -5.809 1.00 92.56 176 THR A CA 1
ATOM 1364 C C . THR A 1 176 ? 8.407 -8.653 -7.135 1.00 92.56 176 THR A C 1
ATOM 1366 O O . THR A 1 176 ? 9.454 -8.455 -7.753 1.00 92.56 176 THR A O 1
ATOM 1369 N N . VAL A 1 177 ? 7.229 -8.183 -7.546 1.00 89.25 177 VAL A N 1
ATOM 1370 C CA . VAL A 1 177 ? 7.069 -7.412 -8.780 1.00 89.25 177 VAL A CA 1
ATOM 1371 C C . VAL A 1 177 ? 7.877 -6.114 -8.716 1.00 89.25 177 VAL A C 1
ATOM 1373 O O . VAL A 1 177 ? 8.675 -5.855 -9.616 1.00 89.25 177 VAL A O 1
ATOM 1376 N N . GLY A 1 178 ? 7.753 -5.340 -7.633 1.00 85.50 178 GLY A N 1
ATOM 1377 C CA . GLY A 1 178 ? 8.498 -4.092 -7.450 1.00 85.50 178 GLY A CA 1
ATOM 1378 C C . GLY A 1 178 ? 10.018 -4.287 -7.476 1.00 85.50 178 GLY A C 1
ATOM 1379 O O . GLY A 1 178 ? 10.726 -3.558 -8.169 1.00 85.50 178 GLY A O 1
ATOM 1380 N N . ASN A 1 179 ? 10.531 -5.310 -6.784 1.00 87.88 179 ASN A N 1
ATOM 1381 C CA . ASN A 1 179 ? 11.962 -5.629 -6.763 1.00 87.88 179 ASN A CA 1
ATOM 1382 C C . ASN A 1 179 ? 12.480 -6.055 -8.145 1.00 87.88 179 ASN A C 1
ATOM 1384 O O . ASN A 1 179 ? 13.566 -5.636 -8.551 1.00 87.88 179 ASN A O 1
ATOM 1388 N N . ASN A 1 180 ? 11.711 -6.867 -8.875 1.00 87.19 180 ASN A N 1
ATOM 1389 C CA . ASN A 1 180 ? 12.090 -7.320 -10.210 1.00 87.19 180 ASN A CA 1
ATOM 1390 C C . ASN A 1 180 ? 12.094 -6.165 -11.214 1.00 87.19 180 ASN A C 1
ATOM 1392 O O . ASN A 1 180 ? 13.070 -6.003 -11.946 1.00 87.19 180 ASN A O 1
ATOM 1396 N N . LEU A 1 181 ? 11.059 -5.322 -11.218 1.00 83.50 181 LEU A N 1
ATOM 1397 C CA . LEU A 1 181 ? 10.994 -4.150 -12.093 1.00 83.50 181 LEU A CA 1
ATOM 1398 C C . LEU A 1 181 ? 12.142 -3.178 -11.819 1.00 83.50 181 LEU A C 1
ATOM 1400 O O . LEU A 1 181 ? 12.805 -2.738 -12.758 1.00 83.50 181 LEU A O 1
ATOM 1404 N N . LEU A 1 182 ? 12.450 -2.914 -10.546 1.00 79.88 182 LEU A N 1
ATOM 1405 C CA . LEU A 1 182 ? 13.596 -2.087 -10.171 1.00 79.88 182 LEU A CA 1
ATOM 1406 C C . LEU A 1 182 ? 14.917 -2.678 -10.683 1.00 79.88 182 LEU A C 1
ATOM 1408 O O . LEU A 1 182 ? 15.734 -1.957 -11.253 1.00 79.88 182 LEU A O 1
ATOM 1412 N N . LYS A 1 183 ? 15.112 -3.993 -10.527 1.00 82.69 183 LYS A N 1
ATOM 1413 C CA . LYS A 1 183 ? 16.303 -4.697 -11.017 1.00 82.69 183 LYS A CA 1
ATOM 1414 C C . LYS A 1 183 ? 16.462 -4.541 -12.531 1.00 82.69 183 LYS A C 1
ATOM 1416 O O . LYS A 1 183 ? 17.552 -4.202 -12.988 1.00 82.69 183 LYS A O 1
ATOM 1421 N N . TYR A 1 184 ? 15.403 -4.769 -13.309 1.00 82.69 184 TYR A N 1
ATOM 1422 C CA . TYR A 1 184 ? 15.457 -4.611 -14.766 1.00 82.69 184 TYR A CA 1
ATOM 1423 C C . TYR A 1 184 ? 15.668 -3.153 -15.180 1.00 82.69 184 TYR A C 1
ATOM 1425 O O . TYR A 1 184 ? 16.443 -2.888 -16.099 1.00 82.69 184 TYR A O 1
ATOM 1433 N N . TRP A 1 185 ? 15.058 -2.204 -14.470 1.00 80.81 185 TRP A N 1
ATOM 1434 C CA . TRP A 1 185 ? 15.271 -0.779 -14.704 1.00 80.81 185 TRP A CA 1
ATOM 1435 C C . TRP A 1 185 ? 16.723 -0.355 -14.453 1.00 80.81 185 TRP A C 1
ATOM 1437 O O . TRP A 1 185 ? 17.304 0.370 -15.261 1.00 80.81 185 TRP A O 1
ATOM 1447 N N . ASP A 1 186 ? 17.352 -0.846 -13.383 1.00 80.31 186 ASP A N 1
ATOM 1448 C CA . ASP A 1 186 ? 18.767 -0.585 -13.112 1.00 80.31 186 ASP A CA 1
ATOM 1449 C C . ASP A 1 186 ? 19.684 -1.214 -14.172 1.00 80.31 186 ASP A C 1
ATOM 1451 O O . ASP A 1 186 ? 20.691 -0.609 -14.545 1.00 80.31 186 ASP A O 1
ATOM 1455 N N . VAL A 1 187 ? 19.339 -2.396 -14.696 1.00 83.44 187 VAL A N 1
ATOM 1456 C CA . VAL A 1 187 ? 20.052 -3.006 -15.830 1.00 83.44 187 VAL A CA 1
ATOM 1457 C C . VAL A 1 187 ? 19.931 -2.123 -17.072 1.00 83.44 187 VAL A C 1
ATOM 1459 O O . VAL A 1 187 ? 20.958 -1.770 -17.654 1.00 83.44 187 VAL A O 1
ATOM 1462 N N . LEU A 1 188 ? 18.718 -1.707 -17.449 1.00 82.06 188 LEU A N 1
ATOM 1463 C CA . LEU A 1 188 ? 18.479 -0.823 -18.596 1.00 82.06 188 LEU A CA 1
ATOM 1464 C C . LEU A 1 188 ? 19.250 0.494 -18.463 1.00 82.06 188 LEU A C 1
ATOM 1466 O O . LEU A 1 188 ? 19.955 0.888 -19.390 1.00 82.06 188 LEU A O 1
ATOM 1470 N N . ARG A 1 189 ? 19.205 1.133 -17.287 1.00 82.44 189 ARG A N 1
ATOM 1471 C CA . ARG A 1 189 ? 19.932 2.383 -17.023 1.00 82.44 189 ARG A CA 1
ATOM 1472 C C . ARG A 1 189 ? 21.430 2.232 -17.281 1.00 82.44 189 ARG A C 1
ATOM 1474 O O . ARG A 1 189 ? 22.016 3.090 -17.933 1.00 82.44 189 ARG A O 1
ATOM 1481 N N . ARG A 1 190 ? 22.053 1.143 -16.811 1.00 81.75 190 ARG A N 1
ATOM 1482 C CA . ARG A 1 190 ? 23.488 0.885 -17.042 1.00 81.75 190 ARG A CA 1
ATOM 1483 C C . ARG A 1 190 ? 23.820 0.763 -18.529 1.00 81.75 190 ARG A C 1
ATOM 1485 O O . ARG A 1 190 ? 24.831 1.310 -18.958 1.00 81.75 190 ARG A O 1
ATOM 1492 N N . HIS A 1 191 ? 22.964 0.102 -19.310 1.00 81.12 191 HIS A N 1
ATOM 1493 C CA . HIS A 1 191 ? 23.166 -0.050 -20.753 1.00 81.12 191 HIS A CA 1
ATOM 1494 C C . HIS A 1 191 ? 23.022 1.292 -21.483 1.00 81.12 191 HIS A C 1
ATOM 1496 O O . HIS A 1 191 ? 23.875 1.641 -22.295 1.00 81.12 191 HIS A O 1
ATOM 1502 N N . THR A 1 192 ? 22.020 2.103 -21.137 1.00 78.19 192 THR A N 1
ATOM 1503 C CA . THR A 1 192 ? 21.844 3.442 -21.724 1.00 78.19 192 THR A CA 1
ATOM 1504 C C . THR A 1 192 ? 22.983 4.397 -21.354 1.00 78.19 192 THR A C 1
ATOM 1506 O O . THR A 1 192 ? 23.434 5.176 -22.193 1.00 78.19 192 THR A O 1
ATOM 1509 N N . CYS A 1 193 ? 23.506 4.323 -20.124 1.00 68.62 193 CYS A N 1
ATOM 1510 C CA . CYS A 1 193 ? 24.693 5.085 -19.728 1.00 68.62 193 CYS A CA 1
ATOM 1511 C C . CYS A 1 193 ? 25.939 4.668 -20.525 1.00 68.62 193 CYS A C 1
ATOM 1513 O O . CYS A 1 193 ? 26.725 5.530 -20.910 1.00 68.62 193 CYS A O 1
ATOM 1515 N N . HIS A 1 194 ? 26.101 3.373 -20.813 1.00 59.41 194 HIS A N 1
ATOM 1516 C CA . HIS A 1 194 ? 27.199 2.883 -21.646 1.00 59.41 194 HIS A CA 1
ATOM 1517 C C . HIS A 1 194 ? 27.082 3.384 -23.095 1.00 59.41 194 HIS A C 1
ATOM 1519 O O . HIS A 1 194 ? 28.080 3.783 -23.687 1.00 59.41 194 HIS A O 1
ATOM 1525 N N . LEU A 1 195 ? 25.866 3.457 -23.646 1.00 58.34 195 LEU A N 1
ATOM 1526 C CA . LEU A 1 195 ? 25.622 3.995 -24.991 1.00 58.34 195 LEU A CA 1
ATOM 1527 C C . LEU A 1 195 ? 25.989 5.487 -25.106 1.00 58.34 195 LEU A C 1
ATOM 1529 O O . LEU A 1 195 ? 26.615 5.880 -26.087 1.00 58.34 195 LEU A O 1
ATOM 1533 N N . LYS A 1 196 ? 25.712 6.301 -24.076 1.00 55.62 196 LYS A N 1
ATOM 1534 C CA . LYS A 1 196 ? 26.156 7.711 -24.019 1.00 55.62 196 LYS A CA 1
ATOM 1535 C C . LYS A 1 196 ? 27.680 7.881 -23.943 1.00 55.62 196 LYS A C 1
ATOM 1537 O O . LYS A 1 196 ? 28.189 8.918 -24.352 1.00 55.62 196 LYS A O 1
ATOM 1542 N N . GLY A 1 197 ? 28.408 6.892 -23.422 1.00 51.00 197 GLY A N 1
ATOM 1543 C CA . GLY A 1 197 ? 29.876 6.904 -23.390 1.00 51.00 197 GLY A CA 1
ATOM 1544 C C . GLY A 1 197 ? 30.524 6.586 -24.741 1.00 51.00 197 GLY A C 1
ATOM 1545 O O . GLY A 1 197 ? 31.643 7.018 -24.999 1.00 51.00 197 GLY A O 1
ATOM 1546 N N . VAL A 1 198 ? 29.821 5.868 -25.623 1.00 50.88 198 VAL A N 1
ATOM 1547 C CA . VAL A 1 198 ? 30.339 5.462 -26.941 1.00 50.88 198 VAL A CA 1
ATOM 1548 C C . VAL A 1 198 ? 30.223 6.590 -27.975 1.00 50.88 198 VAL A C 1
ATOM 1550 O O . VAL A 1 198 ? 31.128 6.755 -28.790 1.00 50.88 198 VAL A O 1
ATOM 1553 N N . GLU A 1 199 ? 29.195 7.443 -27.896 1.00 48.78 199 GLU A N 1
ATOM 1554 C CA . GLU A 1 199 ? 29.090 8.648 -28.745 1.00 48.78 199 GLU A CA 1
ATOM 1555 C C . GLU A 1 199 ? 30.229 9.657 -28.516 1.00 48.78 199 GLU A C 1
ATOM 1557 O O . GLU A 1 199 ? 30.578 10.398 -29.431 1.00 48.78 199 GLU A O 1
ATOM 1562 N N . GLY A 1 200 ? 30.859 9.661 -27.334 1.00 45.75 200 GLY A N 1
ATOM 1563 C CA . GLY A 1 200 ? 32.018 10.513 -27.041 1.00 45.75 200 GLY A CA 1
ATOM 1564 C C . GLY A 1 200 ? 33.342 10.038 -27.655 1.00 45.75 200 GLY A C 1
ATOM 1565 O O . GLY A 1 200 ? 34.287 10.817 -27.713 1.00 45.75 200 GLY A O 1
ATOM 1566 N N . ASN A 1 201 ? 33.416 8.786 -28.125 1.00 40.22 201 ASN A N 1
ATOM 1567 C CA . ASN A 1 201 ? 34.621 8.205 -28.736 1.00 40.22 201 ASN A CA 1
ATOM 1568 C C . ASN A 1 201 ? 34.529 8.059 -30.263 1.00 40.22 201 ASN A C 1
ATOM 1570 O O . ASN A 1 201 ? 35.539 7.798 -30.909 1.00 40.22 201 ASN A O 1
ATOM 1574 N N . LEU A 1 202 ? 33.350 8.257 -30.856 1.00 45.59 202 LEU A N 1
ATOM 1575 C CA . LEU A 1 202 ? 33.157 8.230 -32.313 1.00 45.59 202 LEU A CA 1
ATOM 1576 C C . LEU A 1 202 ? 33.438 9.582 -32.996 1.00 45.59 202 LEU A C 1
ATOM 1578 O O . LEU A 1 202 ? 33.298 9.688 -34.208 1.00 45.59 202 LEU A O 1
ATOM 1582 N N . SER A 1 203 ? 33.866 10.605 -32.248 1.00 42.88 203 SER A N 1
ATOM 1583 C CA . SER A 1 203 ? 34.282 11.912 -32.784 1.00 42.88 203 SER A CA 1
ATOM 1584 C C . SER A 1 203 ? 35.804 12.088 -32.918 1.00 42.88 203 SER A C 1
ATOM 1586 O O . SER A 1 203 ? 36.267 13.219 -33.047 1.00 42.88 203 SER A O 1
ATOM 1588 N N . LEU A 1 204 ? 36.589 11.005 -32.841 1.00 44.03 204 LEU A N 1
ATOM 1589 C CA . LEU A 1 204 ? 38.061 11.035 -32.916 1.00 44.03 204 LEU A CA 1
ATOM 1590 C C . LEU A 1 204 ? 38.663 10.044 -33.933 1.00 44.03 204 LEU A C 1
ATOM 1592 O O . LEU A 1 204 ? 39.807 9.624 -33.771 1.00 44.03 204 LEU A O 1
ATOM 1596 N N . ILE A 1 205 ? 37.926 9.695 -34.991 1.00 39.94 205 ILE A N 1
ATOM 1597 C CA . ILE A 1 205 ? 38.481 8.985 -36.157 1.00 39.94 205 ILE A CA 1
ATOM 1598 C C . ILE A 1 205 ? 38.179 9.786 -37.418 1.00 39.94 205 ILE A C 1
ATOM 1600 O O . ILE A 1 205 ? 37.006 10.197 -37.567 1.00 39.94 205 ILE A O 1
#

pLDDT: mean 72.18, std 21.35, range [29.03, 95.12]

Radius of gyration: 26.94 Å; chains: 1; bounding box: 57×67×94 Å